Protein AF-A0A2W5T5W7-F1 (afdb_monomer_lite)

Radius of gyration: 27.28 Å; chains: 1; bounding box: 63×35×73 Å

Organism: NCBI:txid48

Foldseek 3Di:
DLLVVLVVLLVVCLVPVVSLVVSLVSLVVLCVVCVVDVVSVVCNVSSVVSNVSSVVSNVVVCVVCVVVVQQVQLVVVVVLQQVQQLVLLVQQVVCCVVVVAGDQDQVVGPDGRDQDQKFKGFALDDQTDRPHDDDDSDCQVVQDDPVVSNVAYADPRKHKMKMWHPRDPDDHIWIKMAIQAWDAAPVRDTDHHSGIDTNDDPVPD

Secondary structure (DSSP, 8-state):
-HHHHHHHHHHHHTT-HHHHHHHHHHHHHHHHHHHH-GGGGGGHHHHHHHHHHHHHHHHHHHHHHHHHHHTHHHHHHHHHHHHHHHHHHHHHHHHHHHHS---S-GGG-SS-PPSSSEEEE--SSS--B-SS--S--TTHHHHS-HHHHHH-EEETTEEEEEEEE--SSSS--EEEEEESS-EE-TTS-EE-TTS-EEEE-GGG-

Structure (mmCIF, N/CA/C/O backbone):
data_AF-A0A2W5T5W7-F1
#
_entry.id   AF-A0A2W5T5W7-F1
#
loop_
_atom_site.group_PDB
_atom_site.id
_atom_site.type_symbol
_atom_site.label_atom_id
_atom_site.label_alt_id
_atom_site.label_comp_id
_atom_site.label_asym_id
_atom_site.label_entity_id
_atom_site.label_seq_id
_atom_site.pdbx_PDB_ins_code
_atom_site.Cartn_x
_atom_site.Cartn_y
_atom_site.Cartn_z
_atom_site.occupancy
_atom_site.B_iso_or_equiv
_atom_site.auth_seq_id
_atom_site.auth_comp_id
_atom_site.auth_asym_id
_atom_site.auth_atom_id
_atom_site.pdbx_PDB_model_num
ATOM 1 N N . MET A 1 1 ? 42.051 4.311 -32.913 1.00 63.00 1 MET A N 1
ATOM 2 C CA . MET A 1 1 ? 41.840 4.212 -31.455 1.00 63.00 1 MET A CA 1
ATOM 3 C C . MET A 1 1 ? 40.367 4.401 -31.088 1.00 63.00 1 MET A C 1
ATOM 5 O O . MET A 1 1 ? 39.737 3.405 -30.778 1.00 63.00 1 MET A O 1
ATOM 9 N N . LEU A 1 2 ? 39.771 5.592 -31.242 1.00 65.88 2 LEU A N 1
ATOM 10 C CA . LEU A 1 2 ? 38.348 5.869 -30.922 1.00 65.88 2 LEU A CA 1
ATOM 11 C C . LEU A 1 2 ? 37.290 4.819 -31.354 1.00 65.88 2 LEU A C 1
ATOM 13 O O . LEU A 1 2 ? 36.492 4.431 -30.508 1.00 65.88 2 LEU A O 1
ATOM 17 N N . PRO A 1 3 ? 37.266 4.307 -32.602 1.00 61.97 3 PRO A N 1
ATOM 18 C CA . PRO A 1 3 ? 36.246 3.332 -33.015 1.00 61.97 3 PRO A CA 1
ATOM 19 C C . PRO A 1 3 ? 36.410 1.949 -32.363 1.00 61.97 3 PRO A C 1
ATOM 21 O O . PRO A 1 3 ? 35.425 1.255 -32.148 1.00 61.97 3 PRO A O 1
ATOM 24 N N . VAL A 1 4 ? 37.639 1.563 -32.005 1.00 70.62 4 VAL A N 1
ATOM 25 C CA . VAL A 1 4 ? 37.905 0.306 -31.283 1.00 70.62 4 VAL A CA 1
ATOM 26 C C . VAL A 1 4 ? 37.446 0.434 -29.831 1.00 70.62 4 VAL A C 1
ATOM 28 O O . VAL A 1 4 ? 36.810 -0.471 -29.307 1.00 70.62 4 VAL A O 1
ATOM 31 N N . VAL A 1 5 ? 37.683 1.593 -29.208 1.00 72.88 5 VAL A N 1
ATOM 32 C CA . VAL A 1 5 ? 37.178 1.900 -27.860 1.00 72.88 5 VAL A CA 1
ATOM 33 C C . VAL A 1 5 ? 35.646 1.890 -27.838 1.00 72.88 5 VAL A C 1
ATOM 35 O O . VAL A 1 5 ? 35.059 1.314 -26.931 1.00 72.88 5 VAL A O 1
ATOM 38 N N . ALA A 1 6 ? 34.990 2.452 -28.859 1.00 62.12 6 ALA A N 1
ATOM 39 C CA . ALA A 1 6 ? 33.531 2.441 -28.964 1.00 62.12 6 ALA A CA 1
ATOM 40 C C . ALA A 1 6 ? 32.952 1.017 -29.093 1.00 62.12 6 ALA A C 1
ATOM 42 O O . ALA A 1 6 ? 31.933 0.723 -28.474 1.00 62.12 6 ALA A O 1
ATOM 43 N N . LEU A 1 7 ? 33.626 0.125 -29.830 1.00 64.12 7 LEU A N 1
ATOM 44 C CA . LEU A 1 7 ? 33.248 -1.287 -29.954 1.00 64.12 7 LEU A CA 1
ATOM 45 C C . LEU A 1 7 ? 33.417 -2.052 -28.629 1.00 64.12 7 LEU A C 1
ATOM 47 O O . LEU A 1 7 ? 32.526 -2.786 -28.217 1.00 64.12 7 LEU A O 1
ATOM 51 N N . VAL A 1 8 ? 34.541 -1.866 -27.930 1.00 71.56 8 VAL A N 1
ATOM 52 C CA . VAL A 1 8 ? 34.768 -2.508 -26.623 1.00 71.56 8 VAL A CA 1
ATOM 53 C C . VAL A 1 8 ? 33.735 -2.019 -25.602 1.00 71.56 8 VAL A C 1
ATOM 55 O O . VAL A 1 8 ? 33.163 -2.823 -24.869 1.00 71.56 8 VAL A O 1
ATOM 58 N N . LEU A 1 9 ? 33.420 -0.720 -25.605 1.00 66.31 9 LEU A N 1
ATOM 59 C CA . LEU A 1 9 ? 32.389 -0.145 -24.741 1.00 66.31 9 LEU A CA 1
ATOM 60 C C . LEU A 1 9 ? 30.975 -0.630 -25.086 1.00 66.31 9 LEU A C 1
ATOM 62 O O . LEU A 1 9 ? 30.165 -0.745 -24.172 1.00 66.31 9 LEU A O 1
ATOM 66 N N . SER A 1 10 ? 30.659 -0.947 -26.348 1.00 60.25 10 SER A N 1
ATOM 67 C CA . SER A 1 10 ? 29.344 -1.508 -26.697 1.00 60.25 10 SER A CA 1
ATOM 68 C C . SER A 1 10 ? 29.191 -2.953 -26.217 1.00 60.25 10 SER A C 1
ATOM 70 O O . SER A 1 10 ? 28.117 -3.324 -25.754 1.00 60.25 10 SER A O 1
ATOM 72 N N . VAL A 1 11 ? 30.266 -3.751 -26.254 1.00 68.06 11 VAL A N 1
ATOM 73 C CA . VAL A 1 11 ? 30.274 -5.119 -25.702 1.00 68.06 11 VAL A CA 1
ATOM 74 C C . VAL A 1 11 ? 30.143 -5.101 -24.178 1.00 68.06 11 VAL A C 1
ATOM 76 O O . VAL A 1 11 ? 29.337 -5.838 -23.622 1.00 68.06 11 VAL A O 1
ATOM 79 N N . VAL A 1 12 ? 30.871 -4.215 -23.494 1.00 71.81 12 VAL A N 1
ATOM 80 C CA . VAL A 1 12 ? 30.750 -4.040 -22.034 1.00 71.81 12 VAL A CA 1
ATOM 81 C C . VAL A 1 12 ? 29.388 -3.435 -21.654 1.00 71.81 12 VAL A C 1
ATOM 83 O O . VAL A 1 12 ? 28.811 -3.779 -20.623 1.00 71.81 12 VAL A O 1
ATOM 86 N N . GLY A 1 13 ? 28.834 -2.571 -22.507 1.00 60.44 13 GLY A N 1
ATOM 87 C CA . GLY A 1 13 ? 27.541 -1.916 -22.314 1.00 60.44 13 GLY A CA 1
ATOM 88 C C . GLY A 1 13 ? 26.331 -2.849 -22.339 1.00 60.44 13 GLY A C 1
ATOM 89 O O . GLY A 1 13 ? 25.301 -2.491 -21.766 1.00 60.44 13 GLY A O 1
ATOM 90 N N . LEU A 1 14 ? 26.456 -4.057 -22.901 1.00 63.16 14 LEU A N 1
ATOM 91 C CA . LEU A 1 14 ? 25.442 -5.113 -22.769 1.00 63.16 14 LEU A CA 1
ATOM 92 C C . LEU A 1 14 ? 25.228 -5.539 -21.308 1.00 63.16 14 LEU A C 1
ATOM 94 O O . LEU A 1 14 ? 24.115 -5.906 -20.942 1.00 63.16 14 LEU A O 1
ATOM 98 N N . CYS A 1 15 ? 26.258 -5.437 -20.463 1.00 69.56 15 CYS A N 1
ATOM 99 C CA . CYS A 1 15 ? 26.170 -5.730 -19.029 1.00 69.56 15 CYS A CA 1
ATOM 100 C C . CYS A 1 15 ? 25.880 -4.480 -18.179 1.00 69.56 15 CYS A C 1
ATOM 102 O O . CYS A 1 15 ? 25.445 -4.594 -17.036 1.00 69.56 15 CYS A O 1
ATOM 104 N N . ALA A 1 16 ? 26.122 -3.285 -18.724 1.00 74.31 16 ALA A N 1
ATOM 105 C CA . ALA A 1 16 ? 25.954 -2.006 -18.044 1.00 74.31 16 ALA A CA 1
ATOM 106 C C . ALA A 1 16 ? 25.188 -1.021 -18.953 1.00 74.31 16 ALA A C 1
ATOM 108 O O . ALA A 1 16 ? 25.804 -0.257 -19.704 1.00 74.31 16 ALA A O 1
ATOM 109 N N . PRO A 1 17 ? 23.845 -0.983 -18.859 1.00 68.88 17 PRO A N 1
ATOM 110 C CA . PRO A 1 17 ? 22.970 -0.165 -19.703 1.00 68.88 17 PRO A CA 1
ATOM 111 C C . PRO A 1 17 ? 23.385 1.309 -19.880 1.00 68.88 17 PRO A C 1
ATOM 113 O O . PRO A 1 17 ? 23.332 1.795 -21.014 1.00 68.88 17 PRO A O 1
ATOM 116 N N . PRO A 1 18 ? 23.855 2.042 -18.843 1.00 74.31 18 PRO A N 1
ATOM 117 C CA . PRO A 1 18 ? 24.274 3.434 -19.031 1.00 74.31 18 PRO A CA 1
ATOM 118 C C . PRO A 1 18 ? 25.485 3.590 -19.970 1.00 74.31 18 PRO A C 1
ATOM 120 O O . PRO A 1 18 ? 25.615 4.616 -20.635 1.00 74.31 18 PRO A O 1
ATOM 123 N N . ILE A 1 19 ? 26.339 2.569 -20.102 1.00 76.69 19 ILE A N 1
ATOM 124 C CA . ILE A 1 19 ? 27.498 2.583 -21.012 1.00 76.69 19 ILE A CA 1
ATOM 125 C C . ILE A 1 19 ? 27.048 2.438 -22.477 1.00 76.69 19 ILE A C 1
ATOM 127 O O . ILE A 1 19 ? 27.659 3.019 -23.380 1.00 76.69 19 ILE A O 1
ATOM 131 N N . SER A 1 20 ? 25.924 1.756 -22.726 1.00 72.88 20 SER A N 1
ATOM 132 C CA . SER A 1 20 ? 25.349 1.616 -24.070 1.00 72.88 20 SER A CA 1
ATOM 133 C C . SER A 1 20 ? 24.936 2.965 -24.673 1.00 72.88 20 SER A C 1
ATOM 135 O O . SER A 1 20 ? 25.180 3.192 -25.858 1.00 72.88 20 SER A O 1
ATOM 137 N N . LEU A 1 21 ? 24.432 3.909 -23.867 1.00 76.12 21 LEU A N 1
ATOM 138 C CA . LEU A 1 21 ? 24.110 5.273 -24.320 1.00 76.12 21 LEU A CA 1
ATOM 139 C C . LEU A 1 21 ? 25.359 6.053 -24.758 1.00 76.12 21 LEU A C 1
ATOM 141 O O . LEU A 1 21 ? 25.354 6.710 -25.800 1.00 76.12 21 LEU A O 1
ATOM 145 N N . ILE A 1 22 ? 26.450 5.933 -23.997 1.00 79.88 22 ILE A N 1
ATOM 146 C CA . ILE A 1 22 ? 27.728 6.594 -24.302 1.00 79.88 22 ILE A CA 1
ATOM 147 C C . ILE A 1 22 ? 28.330 6.012 -25.590 1.00 79.88 22 ILE A C 1
ATOM 149 O O . ILE A 1 22 ? 28.773 6.760 -26.465 1.00 79.88 22 ILE A O 1
ATOM 153 N N . SER A 1 23 ? 28.298 4.682 -25.746 1.00 76.50 23 SER A N 1
ATOM 154 C CA . SER A 1 23 ? 28.787 4.003 -26.955 1.00 76.50 23 SER A CA 1
ATOM 155 C C . SER A 1 23 ? 27.975 4.368 -28.207 1.00 76.50 23 SER A C 1
ATOM 157 O O . SER A 1 23 ? 28.564 4.605 -29.263 1.00 76.50 23 SER A O 1
ATOM 159 N N . LEU A 1 24 ? 26.647 4.510 -28.085 1.00 77.44 24 LEU A N 1
ATOM 160 C CA . LEU A 1 24 ? 25.778 4.961 -29.172 1.00 77.44 24 LEU A CA 1
ATOM 161 C C . LEU A 1 24 ? 26.115 6.400 -29.585 1.00 77.44 24 LEU A C 1
ATOM 163 O O . LEU A 1 24 ? 26.285 6.669 -30.774 1.00 77.44 24 LEU A O 1
ATOM 167 N N . GLY A 1 25 ? 26.275 7.310 -28.617 1.00 80.94 25 GLY A N 1
ATOM 168 C CA . GLY A 1 25 ? 26.663 8.700 -28.876 1.00 80.94 25 GLY A CA 1
ATOM 169 C C . GLY A 1 25 ? 28.015 8.812 -29.590 1.00 80.94 25 GLY A C 1
ATOM 170 O O . GLY A 1 25 ? 28.139 9.528 -30.587 1.00 80.94 25 GLY A O 1
ATOM 171 N N . LEU A 1 26 ? 29.013 8.040 -29.146 1.00 79.94 26 LEU A N 1
ATOM 172 C CA . LEU A 1 26 ? 30.323 7.942 -29.802 1.00 79.94 26 LEU A CA 1
ATOM 173 C C . LEU A 1 26 ? 30.224 7.351 -31.216 1.00 79.94 26 LEU A C 1
ATOM 175 O O . LEU A 1 26 ? 30.894 7.840 -32.130 1.00 79.94 26 LEU A O 1
ATOM 179 N N . GLY A 1 27 ? 29.380 6.334 -31.414 1.00 76.00 27 GLY A N 1
ATOM 180 C CA . GLY A 1 27 ? 29.110 5.720 -32.715 1.00 76.00 27 GLY A CA 1
ATOM 181 C C . GLY A 1 27 ? 28.498 6.707 -33.711 1.00 76.00 27 GLY A C 1
ATOM 182 O O . GLY A 1 27 ? 29.022 6.863 -34.817 1.00 76.00 27 GLY A O 1
ATOM 183 N N . VAL A 1 28 ? 27.462 7.445 -33.294 1.00 81.19 28 VAL A N 1
ATOM 184 C CA . VAL A 1 28 ? 26.814 8.504 -34.090 1.00 81.19 28 VAL A CA 1
ATOM 185 C C . VAL A 1 28 ? 27.809 9.611 -34.434 1.00 81.19 28 VAL A C 1
ATOM 187 O O . VAL A 1 28 ? 27.918 10.001 -35.597 1.00 81.19 28 VAL A O 1
ATOM 190 N N . TYR A 1 29 ? 28.587 10.084 -33.457 1.00 83.56 29 TYR A N 1
ATOM 191 C CA . TYR A 1 29 ? 29.607 11.109 -33.682 1.00 83.56 29 TYR A CA 1
ATOM 192 C C . TYR A 1 29 ? 30.654 10.654 -34.712 1.00 83.56 29 TYR A C 1
ATOM 194 O O . TYR A 1 29 ? 30.937 11.372 -35.676 1.00 83.56 29 TYR A O 1
ATOM 202 N N . CYS A 1 30 ? 31.186 9.435 -34.563 1.00 79.25 30 CYS A N 1
ATOM 203 C CA . CYS A 1 30 ? 32.144 8.865 -35.511 1.00 79.25 30 CYS A CA 1
ATOM 204 C C . CYS A 1 30 ? 31.534 8.698 -36.910 1.00 79.25 30 CYS A C 1
ATOM 206 O O . CYS A 1 30 ? 32.218 8.936 -37.905 1.00 79.25 30 CYS A O 1
ATOM 208 N N . PHE A 1 31 ? 30.256 8.322 -37.006 1.00 78.06 31 PHE A N 1
ATOM 209 C CA . PHE A 1 31 ? 29.545 8.189 -38.277 1.00 78.06 31 PHE A CA 1
ATOM 210 C C . PHE A 1 31 ? 29.349 9.536 -38.987 1.00 78.06 31 PHE A C 1
ATOM 212 O O . PHE A 1 31 ? 29.648 9.654 -40.178 1.00 78.06 31 PHE A O 1
ATOM 219 N N . VAL A 1 32 ? 28.904 10.570 -38.265 1.00 83.12 32 VAL A N 1
ATOM 220 C CA . VAL A 1 32 ? 28.736 11.928 -38.812 1.00 83.12 32 VAL A CA 1
ATOM 221 C C . VAL A 1 32 ? 30.075 12.489 -39.282 1.00 83.12 32 VAL A C 1
ATOM 223 O O . VAL A 1 32 ? 30.158 13.068 -40.367 1.00 83.12 32 VAL A O 1
ATOM 226 N N . ARG A 1 33 ? 31.145 12.275 -38.510 1.00 80.88 33 ARG A N 1
ATOM 227 C CA . ARG A 1 33 ? 32.489 12.725 -38.878 1.00 80.88 33 ARG A CA 1
ATOM 228 C C . ARG A 1 33 ? 33.041 11.980 -40.096 1.00 80.88 33 ARG A C 1
ATOM 230 O O . ARG A 1 33 ? 33.574 12.616 -40.999 1.00 80.88 33 ARG A O 1
ATOM 237 N N . ALA A 1 34 ? 32.819 10.667 -40.184 1.00 77.44 34 ALA A N 1
ATOM 238 C CA . ALA A 1 34 ? 33.213 9.856 -41.339 1.00 77.44 34 ALA A CA 1
ATOM 239 C C . ALA A 1 34 ? 32.485 10.227 -42.642 1.00 77.44 34 ALA A C 1
ATOM 241 O O . ALA A 1 34 ? 32.981 9.915 -43.721 1.00 77.44 34 ALA A O 1
ATOM 242 N N . ARG A 1 35 ? 31.328 10.903 -42.569 1.00 78.25 35 ARG A N 1
ATOM 243 C CA . ARG A 1 35 ? 30.665 11.487 -43.747 1.00 78.25 35 ARG A CA 1
ATOM 244 C C . ARG A 1 35 ? 31.303 12.794 -44.223 1.00 78.25 35 ARG A C 1
ATOM 246 O O . ARG A 1 35 ? 31.185 13.099 -45.403 1.00 78.25 35 ARG A O 1
ATOM 253 N N . LYS A 1 36 ? 31.923 13.566 -43.326 1.00 82.38 36 LYS A N 1
ATOM 254 C CA . LYS A 1 36 ? 32.505 14.884 -43.636 1.00 82.38 36 LYS A CA 1
ATOM 255 C C . LYS A 1 36 ? 33.983 14.808 -44.028 1.00 82.38 36 LYS A C 1
ATOM 257 O O . LYS A 1 36 ? 34.430 15.609 -44.838 1.00 82.38 36 LYS A O 1
ATOM 262 N N . GLU A 1 37 ? 34.734 13.857 -43.473 1.00 81.81 37 GLU A N 1
ATOM 263 C CA . GLU A 1 37 ? 36.186 13.743 -43.662 1.00 81.81 37 GLU A CA 1
ATOM 264 C C . GLU A 1 37 ? 36.563 12.443 -44.402 1.00 81.81 37 GLU A C 1
ATOM 266 O O . GLU A 1 37 ? 36.368 11.343 -43.882 1.00 81.81 37 GLU A O 1
ATOM 271 N N . ALA A 1 38 ? 37.181 12.551 -45.586 1.00 73.75 38 ALA A N 1
ATOM 272 C CA . ALA A 1 38 ? 37.594 11.396 -46.400 1.00 73.75 38 ALA A CA 1
ATOM 273 C C . ALA A 1 38 ? 38.607 10.470 -45.691 1.00 73.75 38 ALA A C 1
ATOM 275 O O . ALA A 1 38 ? 38.578 9.254 -45.881 1.00 73.75 38 ALA A O 1
ATOM 276 N N . ALA A 1 39 ? 39.437 11.017 -44.795 1.00 78.44 39 ALA A N 1
ATOM 277 C CA . ALA A 1 39 ? 40.393 10.257 -43.983 1.00 78.44 39 ALA A CA 1
ATOM 278 C C . ALA A 1 39 ? 39.728 9.238 -43.029 1.00 78.44 39 ALA A C 1
ATOM 280 O O . ALA A 1 39 ? 40.385 8.329 -42.519 1.00 78.44 39 ALA A O 1
ATOM 281 N N . TRP A 1 40 ? 38.420 9.368 -42.785 1.00 66.38 40 TRP A N 1
ATOM 282 C CA . TRP A 1 40 ? 37.648 8.496 -41.897 1.00 66.38 40 TRP A CA 1
ATOM 283 C C . TRP A 1 40 ? 36.768 7.479 -42.635 1.00 66.38 40 TRP A C 1
ATOM 285 O O . TRP A 1 40 ? 36.157 6.628 -41.984 1.00 66.38 40 TRP A O 1
ATOM 295 N N . ALA A 1 41 ? 36.754 7.494 -43.971 1.00 68.38 41 ALA A N 1
ATOM 296 C CA . ALA A 1 41 ? 35.997 6.561 -44.805 1.00 68.38 41 ALA A CA 1
ATOM 297 C C . ALA A 1 41 ? 36.181 5.062 -44.457 1.00 68.38 41 ALA A C 1
ATOM 299 O O . ALA A 1 41 ? 35.163 4.371 -44.351 1.00 68.38 41 ALA A O 1
ATOM 300 N N . PRO A 1 42 ? 37.397 4.529 -44.181 1.00 70.56 42 PRO A N 1
ATOM 301 C CA . PRO A 1 42 ? 37.561 3.104 -43.860 1.00 70.56 42 PRO A CA 1
ATOM 302 C C . PRO A 1 42 ? 36.978 2.712 -42.492 1.00 70.56 42 PRO A C 1
ATOM 304 O O . PRO A 1 42 ? 36.774 1.536 -42.211 1.00 70.56 42 PRO A O 1
ATOM 307 N N . ARG A 1 43 ? 36.669 3.684 -41.623 1.00 70.56 43 ARG A N 1
ATOM 308 C CA . ARG A 1 43 ? 36.112 3.445 -40.278 1.00 70.56 43 ARG A CA 1
ATOM 309 C C . ARG A 1 43 ? 34.583 3.421 -40.258 1.00 70.56 43 ARG A C 1
ATOM 311 O O . ARG A 1 43 ? 33.994 3.188 -39.205 1.00 70.56 43 ARG A O 1
ATOM 318 N N . LYS A 1 44 ? 33.946 3.639 -41.412 1.00 71.75 44 LYS A N 1
ATOM 319 C CA . LYS A 1 44 ? 32.488 3.703 -41.570 1.00 71.75 44 LYS A CA 1
ATOM 320 C C . LYS A 1 44 ? 31.793 2.376 -41.252 1.00 71.75 44 LYS A C 1
ATOM 322 O O . LYS A 1 44 ? 30.725 2.391 -40.653 1.00 71.75 44 LYS A O 1
ATOM 327 N N . GLN A 1 45 ? 32.409 1.242 -41.596 1.00 76.12 45 GLN A N 1
ATOM 328 C CA . GLN A 1 45 ? 31.857 -0.082 -41.274 1.00 76.12 45 GLN A CA 1
ATOM 329 C C . GLN A 1 45 ? 31.856 -0.348 -39.763 1.00 76.12 45 GLN A C 1
ATOM 331 O O . GLN A 1 45 ? 30.870 -0.844 -39.225 1.00 76.12 45 GLN A O 1
ATOM 336 N N . ILE A 1 46 ? 32.923 0.054 -39.063 1.00 75.31 46 ILE A N 1
ATOM 337 C CA . ILE A 1 46 ? 33.039 -0.140 -37.612 1.00 75.31 46 ILE A CA 1
ATOM 338 C C . ILE A 1 46 ? 32.006 0.721 -36.878 1.00 75.31 46 ILE A C 1
ATOM 340 O O . ILE A 1 46 ? 31.306 0.206 -36.015 1.00 75.31 46 ILE A O 1
ATOM 344 N N . SER A 1 47 ? 31.838 1.997 -37.251 1.00 72.94 47 SER A N 1
ATOM 345 C CA . SER A 1 47 ? 30.838 2.862 -36.605 1.00 72.94 47 SER A CA 1
ATOM 346 C C . SER A 1 47 ? 29.397 2.405 -36.854 1.00 72.94 47 SER A C 1
ATOM 348 O O . SER A 1 47 ? 28.575 2.489 -35.943 1.00 72.94 47 SER A O 1
ATOM 350 N N . GLN A 1 48 ? 29.094 1.867 -38.041 1.00 78.19 48 GLN A N 1
ATOM 351 C CA . GLN A 1 48 ? 27.792 1.255 -38.327 1.00 78.19 48 GLN A CA 1
ATOM 352 C C . GLN A 1 48 ? 27.535 0.024 -37.451 1.00 78.19 48 GLN A C 1
ATOM 354 O O . GLN A 1 48 ? 26.463 -0.075 -36.858 1.00 78.19 48 GLN A O 1
ATOM 359 N N . MET A 1 49 ? 28.517 -0.872 -37.304 1.00 76.62 49 MET A N 1
ATOM 360 C CA . MET A 1 49 ? 28.393 -2.031 -36.413 1.00 76.62 49 MET A CA 1
ATOM 361 C C . MET A 1 49 ? 28.191 -1.615 -34.954 1.00 76.62 49 MET A C 1
ATOM 363 O O . MET A 1 49 ? 27.316 -2.161 -34.288 1.00 76.62 49 MET A O 1
ATOM 367 N N . THR A 1 50 ? 28.927 -0.611 -34.465 1.00 76.50 50 THR A N 1
ATOM 368 C CA . THR A 1 50 ? 28.750 -0.105 -33.095 1.00 76.50 50 THR A CA 1
ATOM 369 C C . THR A 1 50 ? 27.344 0.457 -32.878 1.00 76.50 50 THR A C 1
ATOM 371 O O . THR A 1 50 ? 26.718 0.147 -31.871 1.00 76.50 50 THR A O 1
ATOM 374 N N . MET A 1 51 ? 26.801 1.223 -33.832 1.00 75.38 51 MET A N 1
ATOM 375 C CA . MET A 1 51 ? 25.432 1.744 -33.726 1.00 75.38 51 MET A CA 1
ATOM 376 C C . MET A 1 51 ? 24.380 0.631 -33.690 1.00 75.38 51 MET A C 1
ATOM 378 O O . MET A 1 51 ? 23.442 0.718 -32.900 1.00 75.38 51 MET A O 1
ATOM 382 N N . VAL A 1 52 ? 24.536 -0.415 -34.510 1.00 81.56 52 VAL A N 1
ATOM 383 C CA . VAL A 1 52 ? 23.606 -1.555 -34.529 1.00 81.56 52 VAL A CA 1
ATOM 384 C C . VAL A 1 52 ? 23.663 -2.320 -33.208 1.00 81.56 52 VAL A C 1
ATOM 386 O O . VAL A 1 52 ? 22.622 -2.552 -32.603 1.00 81.56 52 VAL A O 1
ATOM 389 N N . VAL A 1 53 ? 24.860 -2.660 -32.720 1.00 79.25 53 VAL A N 1
ATOM 390 C CA . VAL A 1 53 ? 25.024 -3.424 -31.472 1.00 79.25 53 VAL A CA 1
ATOM 391 C C . VAL A 1 53 ? 24.495 -2.640 -30.268 1.00 79.25 53 VAL A C 1
ATOM 393 O O . VAL A 1 53 ? 23.711 -3.180 -29.489 1.00 79.25 53 VAL A O 1
ATOM 396 N N . SER A 1 54 ? 24.847 -1.357 -30.137 1.00 76.62 54 SER A N 1
ATOM 397 C CA . SER A 1 54 ? 24.345 -0.513 -29.045 1.00 76.62 54 SER A CA 1
ATOM 398 C C . SER A 1 54 ? 22.836 -0.263 -29.152 1.00 76.62 54 SER A C 1
ATOM 400 O O . SER A 1 54 ? 22.148 -0.228 -28.133 1.00 76.62 54 SER A O 1
ATOM 402 N N . GLY A 1 55 ? 22.303 -0.126 -30.371 1.00 79.81 55 GLY A N 1
ATOM 403 C CA . GLY A 1 55 ? 20.867 0.018 -30.616 1.00 79.81 55 GLY A CA 1
ATOM 404 C C . GLY A 1 55 ? 20.070 -1.225 -30.214 1.00 79.81 55 GLY A C 1
ATOM 405 O O . GLY A 1 55 ? 19.068 -1.105 -29.512 1.00 79.81 55 GLY A O 1
ATOM 406 N N . VAL A 1 56 ? 20.545 -2.419 -30.586 1.00 83.81 56 VAL A N 1
ATOM 407 C CA . VAL A 1 56 ? 19.934 -3.696 -30.176 1.00 83.81 56 VAL A CA 1
ATOM 408 C C . VAL A 1 56 ? 20.012 -3.871 -28.659 1.00 83.81 56 VAL A C 1
ATOM 410 O O . VAL A 1 56 ? 19.009 -4.218 -28.040 1.00 83.81 56 VAL A O 1
ATOM 413 N N . GLY A 1 57 ? 21.157 -3.562 -28.039 1.00 79.69 57 GLY A N 1
ATOM 414 C CA . GLY A 1 57 ? 21.312 -3.622 -26.582 1.00 79.69 57 GLY A CA 1
ATOM 415 C C . GLY A 1 57 ? 20.320 -2.721 -25.836 1.00 79.69 57 GLY A C 1
ATOM 416 O O . GLY A 1 57 ? 19.681 -3.160 -24.881 1.00 79.69 57 GLY A O 1
ATOM 417 N N . LEU A 1 58 ? 20.120 -1.486 -26.311 1.00 81.12 58 LEU A N 1
ATOM 418 C CA . LEU A 1 58 ? 19.130 -0.563 -25.745 1.00 81.12 58 LEU A CA 1
ATOM 419 C C . LEU A 1 58 ?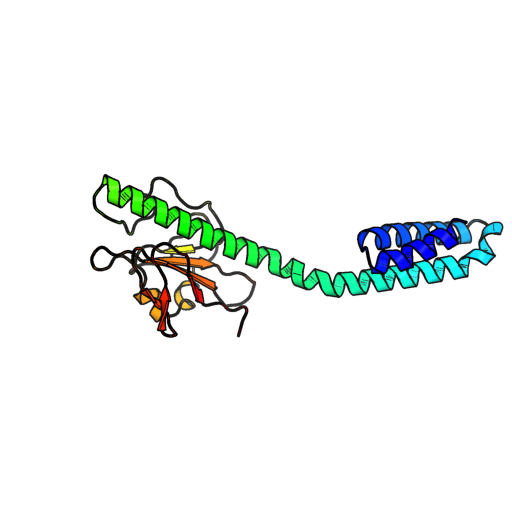 17.690 -1.037 -25.958 1.00 81.12 58 LEU A C 1
ATOM 421 O O . LEU A 1 58 ? 16.875 -0.896 -25.050 1.00 81.12 58 LEU A O 1
ATOM 425 N N . ALA A 1 59 ? 17.374 -1.617 -27.119 1.00 83.62 59 ALA A N 1
ATOM 426 C CA . ALA A 1 59 ? 16.045 -2.156 -27.394 1.00 83.62 59 ALA A CA 1
ATOM 427 C C . ALA A 1 59 ? 15.707 -3.330 -26.462 1.00 83.62 59 ALA A C 1
ATOM 429 O O . ALA A 1 59 ? 14.636 -3.345 -25.858 1.00 83.62 59 ALA A O 1
ATOM 430 N N . VAL A 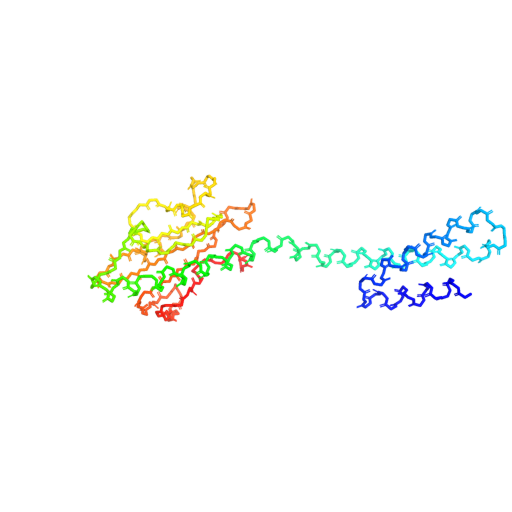1 60 ? 16.639 -4.271 -26.274 1.00 83.94 60 VAL A N 1
ATOM 431 C CA . VAL A 1 60 ? 16.474 -5.393 -25.334 1.00 83.94 60 VAL A CA 1
ATOM 432 C C . VAL A 1 60 ? 16.326 -4.883 -23.899 1.00 83.94 60 VAL A C 1
ATOM 434 O O . VAL A 1 60 ? 15.423 -5.312 -23.184 1.00 83.94 60 VAL A O 1
ATOM 437 N N . PHE A 1 61 ? 17.153 -3.921 -23.481 1.00 81.38 61 PHE A N 1
ATOM 438 C CA . PHE A 1 61 ? 17.040 -3.314 -22.155 1.00 81.38 61 PHE A CA 1
ATOM 439 C C . PHE A 1 61 ? 15.685 -2.628 -21.942 1.00 81.38 61 PHE A C 1
ATOM 441 O O . PHE A 1 61 ? 15.047 -2.829 -20.909 1.00 81.38 61 PHE A O 1
ATOM 448 N N . ALA A 1 62 ? 15.215 -1.859 -22.927 1.00 81.88 62 ALA A N 1
ATOM 449 C CA . ALA A 1 62 ? 13.912 -1.209 -22.872 1.00 81.88 62 ALA A CA 1
ATOM 450 C C . ALA A 1 62 ? 12.779 -2.238 -22.749 1.00 81.88 62 ALA A C 1
ATOM 452 O O . ALA A 1 62 ? 11.898 -2.059 -21.914 1.00 81.88 62 ALA A O 1
ATOM 453 N N . LEU A 1 63 ? 12.832 -3.345 -23.497 1.00 83.88 63 LEU A N 1
ATOM 454 C CA . LEU A 1 63 ? 11.839 -4.420 -23.401 1.00 83.88 63 LEU A CA 1
ATOM 455 C C . LEU A 1 63 ? 11.791 -5.070 -22.010 1.00 83.88 63 LEU A C 1
ATOM 457 O O . LEU A 1 63 ? 10.714 -5.446 -21.559 1.00 83.88 63 LEU A O 1
ATOM 461 N N . ILE A 1 64 ? 12.925 -5.165 -21.312 1.00 82.19 64 ILE A N 1
ATOM 462 C CA . ILE A 1 64 ? 12.993 -5.741 -19.960 1.00 82.19 64 ILE A CA 1
ATOM 463 C C . ILE A 1 64 ? 12.554 -4.729 -18.888 1.00 82.19 64 ILE A C 1
ATOM 465 O O . ILE A 1 64 ? 11.894 -5.096 -17.916 1.00 82.19 64 ILE A O 1
ATOM 469 N N . VAL A 1 65 ? 12.931 -3.456 -19.028 1.00 81.06 65 VAL A N 1
ATOM 470 C CA . VAL A 1 65 ? 12.747 -2.442 -17.975 1.00 81.06 65 VAL A CA 1
ATOM 471 C C . VAL A 1 65 ? 11.418 -1.700 -18.073 1.00 81.06 65 VAL A C 1
ATOM 473 O O . VAL A 1 65 ? 10.818 -1.412 -17.038 1.00 81.06 65 VAL A O 1
ATOM 476 N N . LEU A 1 66 ? 10.920 -1.415 -19.279 1.00 78.25 66 LEU A N 1
ATOM 477 C CA . LEU A 1 66 ? 9.632 -0.741 -19.467 1.00 78.25 66 LEU A CA 1
ATOM 478 C C . LEU A 1 66 ? 8.457 -1.415 -18.741 1.00 78.25 66 LEU A C 1
ATOM 480 O O . LEU A 1 66 ? 7.705 -0.671 -18.108 1.00 78.25 66 LEU A O 1
ATOM 484 N N . PRO A 1 67 ? 8.271 -2.754 -18.763 1.00 75.25 67 PRO A N 1
ATOM 485 C CA . PRO A 1 67 ? 7.183 -3.371 -18.003 1.00 75.25 67 PRO A CA 1
ATOM 486 C C . PRO A 1 67 ? 7.317 -3.097 -16.498 1.00 75.25 67 PRO A C 1
ATOM 488 O O . PRO A 1 67 ? 6.358 -2.658 -15.873 1.00 75.25 67 PRO A O 1
ATOM 491 N N . ARG A 1 68 ? 8.530 -3.185 -15.935 1.00 76.25 68 ARG A N 1
ATOM 492 C CA . ARG A 1 68 ? 8.766 -2.904 -14.507 1.00 76.25 68 ARG A CA 1
ATOM 493 C C . ARG A 1 68 ? 8.508 -1.451 -14.116 1.00 76.25 68 ARG A C 1
ATOM 495 O O . ARG A 1 68 ? 8.099 -1.191 -12.991 1.00 76.25 68 ARG A O 1
ATOM 502 N N . ILE A 1 69 ? 8.762 -0.498 -15.015 1.00 77.88 69 ILE A N 1
ATOM 503 C CA . ILE A 1 69 ? 8.485 0.923 -14.756 1.00 77.88 69 ILE A CA 1
ATOM 504 C C . ILE A 1 69 ? 6.975 1.179 -14.693 1.00 77.88 69 ILE A C 1
ATOM 506 O O . ILE A 1 69 ? 6.540 1.984 -13.870 1.00 77.88 69 ILE A O 1
ATOM 510 N N . LYS A 1 70 ? 6.177 0.483 -15.513 1.00 73.62 70 LYS A N 1
ATOM 511 C CA . LYS A 1 70 ? 4.710 0.604 -15.493 1.00 73.62 70 LYS A CA 1
ATOM 512 C C . LYS A 1 70 ? 4.094 0.130 -14.172 1.00 73.62 70 LYS A C 1
ATOM 514 O O . LYS A 1 70 ? 3.085 0.686 -13.765 1.00 73.62 70 LYS A O 1
ATOM 519 N N . GLU A 1 71 ? 4.738 -0.805 -13.475 1.00 71.25 71 GLU A N 1
ATOM 520 C CA . GLU A 1 71 ? 4.300 -1.308 -12.161 1.00 71.25 71 GLU A CA 1
ATOM 521 C C . GLU A 1 71 ? 4.676 -0.388 -10.979 1.00 71.25 71 GLU A C 1
ATOM 523 O O . GLU A 1 71 ? 4.171 -0.551 -9.868 1.00 71.25 71 GLU A O 1
ATOM 528 N N . LEU A 1 72 ? 5.582 0.582 -11.164 1.00 75.56 72 LEU A N 1
ATOM 529 C CA . LEU A 1 72 ? 6.023 1.476 -10.084 1.00 75.56 72 LEU A CA 1
ATOM 530 C C . LEU A 1 72 ? 4.905 2.303 -9.423 1.00 75.56 72 LEU A C 1
ATOM 532 O O . LEU A 1 72 ? 4.931 2.399 -8.193 1.00 75.56 72 LEU A O 1
ATOM 536 N N . PRO A 1 73 ? 3.965 2.939 -10.154 1.00 75.81 73 PRO A N 1
ATOM 537 C CA . PRO A 1 73 ? 2.869 3.669 -9.519 1.00 75.81 73 PRO A CA 1
ATOM 538 C C . PRO A 1 73 ? 2.000 2.763 -8.637 1.00 75.81 73 PRO A C 1
ATOM 540 O O . PRO A 1 73 ? 1.733 3.143 -7.496 1.00 75.81 73 PRO A O 1
ATOM 543 N N . ALA A 1 74 ? 1.665 1.556 -9.106 1.00 74.12 74 ALA A N 1
ATOM 544 C CA . ALA A 1 74 ? 0.906 0.568 -8.341 1.00 74.12 74 ALA A CA 1
ATOM 545 C C . ALA A 1 74 ? 1.633 0.202 -7.036 1.00 74.12 74 ALA A C 1
ATOM 547 O O . ALA A 1 74 ? 1.120 0.399 -5.935 1.00 74.12 74 ALA A O 1
ATOM 548 N N . ARG A 1 75 ? 2.911 -0.192 -7.118 1.00 78.00 75 ARG A N 1
ATOM 549 C CA . ARG A 1 75 ? 3.702 -0.535 -5.920 1.00 78.00 75 ARG A CA 1
ATOM 550 C C . ARG A 1 75 ? 3.784 0.613 -4.913 1.00 78.00 75 ARG A C 1
ATOM 552 O O . ARG A 1 75 ? 3.732 0.380 -3.709 1.00 78.00 75 ARG A O 1
ATOM 559 N N . ARG A 1 76 ? 3.910 1.861 -5.379 1.00 81.38 76 ARG A N 1
ATOM 560 C CA . ARG A 1 76 ? 3.936 3.037 -4.491 1.00 81.38 76 ARG A CA 1
ATOM 561 C C . ARG A 1 76 ? 2.620 3.217 -3.746 1.00 81.38 76 ARG A C 1
ATOM 563 O O . ARG A 1 76 ? 2.636 3.510 -2.556 1.00 81.38 76 ARG A O 1
ATOM 570 N N . GLN A 1 77 ? 1.498 3.042 -4.430 1.00 79.56 77 GLN A N 1
ATOM 571 C CA . GLN A 1 77 ? 0.183 3.161 -3.815 1.00 79.56 77 GLN A CA 1
ATOM 572 C C . GLN A 1 77 ? -0.099 2.012 -2.829 1.00 79.56 77 GLN A C 1
ATOM 574 O O . GLN A 1 77 ? -0.627 2.282 -1.751 1.00 79.56 77 GLN A O 1
ATOM 579 N N . GLN A 1 78 ? 0.328 0.775 -3.120 1.00 82.19 78 GLN A N 1
ATOM 580 C CA . GLN A 1 78 ? 0.264 -0.343 -2.163 1.00 82.19 78 GLN A CA 1
ATOM 581 C C . GLN A 1 78 ? 1.067 -0.044 -0.889 1.00 82.19 78 GLN A C 1
ATOM 583 O O . GLN A 1 78 ? 0.579 -0.245 0.223 1.00 82.19 78 GLN A O 1
ATOM 588 N N . VAL A 1 79 ? 2.291 0.479 -1.032 1.00 86.56 79 VAL A N 1
ATOM 589 C CA . VAL A 1 79 ? 3.121 0.885 0.115 1.00 86.56 79 VAL A CA 1
ATOM 590 C C . VAL A 1 79 ? 2.423 1.973 0.931 1.00 86.56 79 VAL A C 1
ATOM 592 O O . VAL A 1 79 ? 2.280 1.817 2.142 1.00 86.56 79 VAL A O 1
ATOM 595 N N . ALA A 1 80 ? 1.903 3.013 0.275 1.00 85.25 80 ALA A N 1
ATOM 596 C CA . ALA A 1 80 ? 1.183 4.094 0.947 1.00 85.25 80 ALA A CA 1
ATOM 597 C C . ALA A 1 80 ? -0.056 3.592 1.715 1.00 85.25 80 ALA A C 1
ATOM 599 O O . ALA A 1 80 ? -0.294 4.012 2.844 1.00 85.25 80 ALA A O 1
ATOM 600 N N . CYS A 1 81 ? -0.803 2.642 1.149 1.00 86.56 81 CYS A N 1
ATOM 601 C CA . CYS A 1 81 ? -1.961 2.016 1.788 1.00 86.56 81 CYS A CA 1
ATOM 602 C C . CYS A 1 81 ? -1.571 1.260 3.075 1.00 86.56 81 CYS A C 1
ATOM 604 O O . CYS A 1 81 ? -2.188 1.437 4.130 1.00 86.56 81 CYS A O 1
ATOM 606 N N . ARG A 1 82 ? -0.485 0.475 3.031 1.00 89.31 82 ARG A N 1
ATOM 607 C CA . ARG A 1 82 ? 0.043 -0.258 4.198 1.00 89.31 82 ARG A CA 1
ATOM 608 C C . ARG A 1 82 ? 0.562 0.672 5.292 1.00 89.31 82 ARG A C 1
ATOM 610 O O . ARG A 1 82 ? 0.313 0.435 6.478 1.00 89.31 82 ARG A O 1
ATOM 617 N N . GLU A 1 83 ? 1.286 1.718 4.906 1.00 91.69 83 GLU A N 1
ATOM 618 C CA . GLU A 1 83 ? 1.812 2.722 5.833 1.00 91.69 83 GLU A CA 1
ATOM 619 C C . GLU A 1 83 ? 0.675 3.518 6.486 1.00 91.69 83 GLU A C 1
ATOM 621 O O . GLU A 1 83 ? 0.659 3.679 7.708 1.00 91.69 83 GLU A O 1
ATOM 626 N N . GLY A 1 84 ? -0.330 3.921 5.704 1.00 90.75 84 GLY A N 1
ATOM 627 C CA . GLY A 1 84 ? -1.525 4.599 6.199 1.00 90.75 84 GLY A CA 1
ATOM 628 C C . GLY A 1 84 ? -2.325 3.754 7.190 1.00 90.75 84 GLY A C 1
ATOM 629 O O . GLY A 1 84 ? -2.704 4.249 8.252 1.00 90.75 84 GLY A O 1
ATOM 630 N N . LEU A 1 85 ? -2.521 2.461 6.912 1.00 91.50 85 LEU A N 1
ATOM 631 C CA . LEU A 1 85 ? -3.174 1.536 7.847 1.00 91.50 85 LEU A CA 1
ATOM 632 C C . LEU A 1 85 ? -2.396 1.375 9.156 1.00 91.50 85 LEU A C 1
ATOM 634 O O . LEU A 1 85 ? -2.988 1.394 10.235 1.00 91.50 85 LEU A O 1
ATOM 638 N N . SER A 1 86 ? -1.071 1.261 9.071 1.00 93.81 86 SER A N 1
ATOM 639 C CA . SER A 1 86 ? -0.200 1.159 10.248 1.00 93.81 86 SER A CA 1
ATOM 640 C C . SER A 1 86 ? -0.256 2.433 11.100 1.00 93.81 86 SER A C 1
ATOM 642 O O . SER A 1 86 ? -0.318 2.365 12.331 1.00 93.81 86 SER A O 1
ATOM 644 N N . LEU A 1 87 ? -0.304 3.602 10.454 1.00 93.56 87 LEU A N 1
ATOM 645 C CA . LEU A 1 87 ? -0.488 4.889 11.121 1.00 93.56 87 LEU A CA 1
ATOM 646 C C . LEU A 1 87 ? -1.845 4.960 11.833 1.00 93.56 87 LEU A C 1
ATOM 648 O O . LEU A 1 87 ? -1.894 5.310 13.013 1.00 93.56 87 LEU A O 1
ATOM 652 N N . LEU A 1 88 ? -2.936 4.608 11.144 1.00 91.88 88 LEU A N 1
ATOM 653 C CA . LEU A 1 88 ? -4.282 4.592 11.723 1.00 91.88 88 LEU A CA 1
ATOM 654 C C . LEU A 1 88 ? -4.362 3.637 12.916 1.00 91.88 88 LEU A C 1
ATOM 656 O O . LEU A 1 88 ? -4.900 4.004 13.957 1.00 91.88 88 LEU A O 1
ATOM 660 N N . TYR A 1 89 ? -3.761 2.452 12.811 1.00 94.44 89 TYR A N 1
ATOM 661 C CA . TYR A 1 89 ? -3.664 1.502 13.914 1.00 94.44 89 TYR A CA 1
ATOM 662 C C . TYR A 1 89 ? -2.956 2.091 15.136 1.00 94.44 89 TYR A C 1
ATOM 664 O O . TYR A 1 89 ? -3.485 2.019 16.247 1.00 94.44 89 TYR A O 1
ATOM 672 N N . ALA A 1 90 ? -1.804 2.736 14.945 1.00 95.25 90 ALA A N 1
ATOM 673 C CA . ALA A 1 90 ? -1.093 3.392 16.037 1.00 95.25 90 ALA A CA 1
ATOM 674 C C . ALA A 1 90 ? -1.945 4.494 16.697 1.00 95.25 90 ALA A C 1
ATOM 676 O O . ALA A 1 90 ? -1.975 4.602 17.923 1.00 95.25 90 ALA A O 1
ATOM 677 N N . GLN A 1 91 ? -2.685 5.279 15.904 1.00 94.62 91 GLN A N 1
ATOM 678 C CA . GLN A 1 91 ? -3.591 6.307 16.427 1.00 94.62 91 GLN A CA 1
ATOM 679 C C . GLN A 1 91 ? -4.777 5.715 17.196 1.00 94.62 91 GLN A C 1
ATOM 681 O O . GLN A 1 91 ? -5.149 6.242 18.240 1.00 94.62 91 GLN A O 1
ATOM 686 N N . GLN A 1 92 ? -5.341 4.603 16.730 1.00 93.94 92 GLN A N 1
ATOM 687 C CA . GLN A 1 92 ? -6.420 3.898 17.425 1.00 93.94 92 GLN A CA 1
ATOM 688 C C . GLN A 1 92 ? -5.958 3.332 18.770 1.00 93.94 92 GLN A C 1
ATOM 690 O O . GLN A 1 92 ? -6.694 3.410 19.753 1.00 93.94 92 GLN A O 1
ATOM 695 N N . GLN A 1 93 ? -4.736 2.798 18.844 1.00 95.12 93 GLN A N 1
ATOM 696 C CA . GLN A 1 93 ? -4.175 2.326 20.112 1.00 95.12 93 GLN A CA 1
ATOM 697 C C . GLN A 1 93 ? -3.952 3.474 21.102 1.00 95.12 93 GLN A C 1
ATOM 699 O O . GLN A 1 93 ? -4.290 3.340 22.278 1.00 95.12 93 GLN A O 1
ATOM 704 N N . GLU A 1 94 ? -3.462 4.623 20.635 1.00 95.06 94 GLU A N 1
ATOM 705 C CA . GLU A 1 94 ? -3.302 5.804 21.490 1.00 95.06 94 GLU A CA 1
ATOM 706 C C . GLU A 1 94 ? -4.650 6.369 21.959 1.00 95.06 94 GLU A C 1
ATOM 708 O O . GLU A 1 94 ? -4.813 6.714 23.134 1.00 95.06 94 GLU A O 1
ATOM 713 N N . LEU A 1 95 ? -5.649 6.405 21.072 1.00 93.56 95 LEU A N 1
ATOM 714 C CA . LEU A 1 95 ? -7.005 6.819 21.422 1.00 93.56 95 LEU A CA 1
ATOM 715 C C . LEU A 1 95 ? -7.613 5.881 22.468 1.00 93.56 95 LEU A C 1
ATOM 717 O O . LEU A 1 95 ? -8.180 6.353 23.451 1.00 93.56 95 LEU A O 1
ATOM 721 N N . LYS A 1 96 ? -7.441 4.564 22.316 1.00 94.25 96 LYS A N 1
ATOM 722 C CA . LYS A 1 96 ? -7.894 3.590 23.314 1.00 94.25 96 LYS A CA 1
ATOM 723 C C . LYS A 1 96 ? -7.177 3.758 24.647 1.00 94.25 96 LYS A C 1
ATOM 725 O O . LYS A 1 96 ? -7.820 3.644 25.685 1.00 94.25 96 LYS A O 1
ATOM 730 N N . ARG A 1 97 ? -5.877 4.061 24.639 1.00 95.06 97 ARG A N 1
ATOM 731 C CA . ARG A 1 97 ? -5.112 4.329 25.865 1.00 95.06 97 ARG A CA 1
ATOM 732 C C . ARG A 1 97 ? -5.625 5.566 26.605 1.00 95.06 97 ARG A C 1
ATOM 734 O O . ARG A 1 97 ? -5.666 5.558 27.829 1.00 95.06 97 ARG A O 1
ATOM 741 N N . THR A 1 98 ? -6.023 6.601 25.869 1.00 95.88 98 THR A N 1
ATOM 742 C CA . THR A 1 98 ? -6.422 7.898 26.438 1.00 95.88 98 THR A CA 1
ATOM 743 C C . THR A 1 98 ? -7.902 7.941 26.823 1.00 95.88 98 THR A C 1
ATOM 745 O O . THR A 1 98 ? -8.249 8.399 27.907 1.00 95.88 98 THR A O 1
ATOM 748 N N . ASN A 1 99 ? -8.777 7.427 25.955 1.00 94.88 99 ASN A N 1
ATOM 749 C CA . ASN A 1 99 ? -10.235 7.552 26.065 1.00 94.88 99 ASN A CA 1
ATOM 750 C C . ASN A 1 99 ? -10.940 6.220 26.368 1.00 94.88 99 ASN A C 1
ATOM 752 O O . ASN A 1 99 ? -12.164 6.184 26.466 1.00 94.88 99 ASN A O 1
ATOM 756 N N . GLY A 1 100 ? -10.205 5.107 26.451 1.00 94.19 100 GLY A N 1
ATOM 757 C CA . GLY A 1 100 ? -10.764 3.777 26.717 1.00 94.19 100 GLY A CA 1
ATOM 758 C C . GLY A 1 100 ? -11.556 3.159 25.559 1.00 94.19 100 GLY A C 1
ATOM 759 O O . GLY A 1 100 ? -12.119 2.079 25.728 1.00 94.19 100 GLY A O 1
ATOM 760 N N . ARG A 1 101 ? -11.612 3.805 24.383 1.00 92.50 101 ARG A N 1
ATOM 761 C CA . ARG A 1 101 ? -12.405 3.352 23.226 1.00 92.50 101 ARG A CA 1
ATOM 762 C C . ARG A 1 101 ? -11.675 3.507 21.894 1.00 92.50 101 ARG A C 1
ATOM 764 O O . ARG A 1 101 ? -10.846 4.398 21.735 1.00 92.50 101 ARG A O 1
ATOM 771 N N . TYR A 1 102 ? -12.052 2.671 20.930 1.00 91.94 102 TYR A N 1
ATOM 772 C CA . TYR A 1 102 ? -11.757 2.884 19.512 1.00 91.94 102 TYR A CA 1
ATOM 773 C C . TYR A 1 102 ? -12.811 3.799 18.871 1.00 91.94 102 TYR A C 1
ATOM 775 O O . TYR A 1 102 ? -13.865 4.066 19.457 1.00 91.94 102 TYR A O 1
ATOM 783 N N . THR A 1 103 ? -12.529 4.279 17.662 1.00 89.62 103 THR A N 1
ATOM 784 C CA . THR A 1 103 ? -13.461 5.104 16.882 1.00 89.62 103 THR A CA 1
ATOM 785 C C . THR A 1 103 ? -13.584 4.615 15.446 1.00 89.62 103 THR A C 1
ATOM 787 O O . THR A 1 103 ? -12.607 4.151 14.861 1.00 89.62 103 THR A O 1
ATOM 790 N N . THR A 1 104 ? -14.773 4.752 14.863 1.00 86.50 104 THR A N 1
ATOM 791 C CA . THR A 1 104 ? -15.004 4.536 13.426 1.00 86.50 104 THR A CA 1
ATOM 792 C C . THR A 1 104 ? -14.826 5.823 12.615 1.00 86.50 104 THR A C 1
ATOM 794 O O . THR A 1 104 ? -14.823 5.795 11.387 1.00 86.50 104 THR A O 1
ATOM 797 N N . GLN A 1 105 ? -14.629 6.964 13.282 1.00 84.12 105 GLN A N 1
ATOM 798 C CA . GLN A 1 105 ? -14.535 8.267 12.639 1.00 84.12 105 GLN A CA 1
ATOM 799 C C . GLN A 1 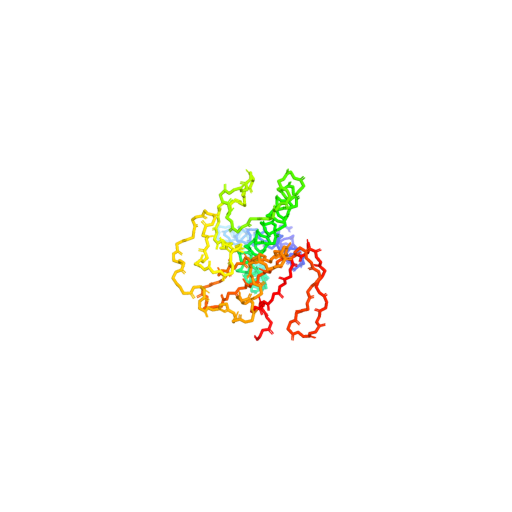105 ? -13.078 8.713 12.503 1.00 84.12 105 GLN A C 1
ATOM 801 O O . GLN A 1 105 ? -12.418 9.047 13.485 1.00 84.12 105 GLN A O 1
ATOM 806 N N . VAL A 1 106 ? -12.587 8.816 11.264 1.00 82.56 106 VAL A N 1
ATOM 807 C CA . VAL A 1 106 ? -11.220 9.304 10.978 1.00 82.56 106 VAL A CA 1
ATOM 808 C C . VAL A 1 106 ? -10.997 10.725 11.511 1.00 82.56 106 VAL A C 1
ATOM 810 O O . VAL A 1 106 ? -9.876 11.101 11.840 1.00 82.56 106 VAL A O 1
ATOM 813 N N . VAL A 1 107 ? -12.058 11.533 11.611 1.00 83.38 107 VAL A N 1
ATOM 814 C CA . VAL A 1 107 ? -11.982 12.909 12.124 1.00 83.38 107 VAL A CA 1
ATOM 815 C C . VAL A 1 107 ? -11.601 12.992 13.602 1.00 83.38 107 VAL A C 1
ATOM 817 O O . VAL A 1 107 ? -11.02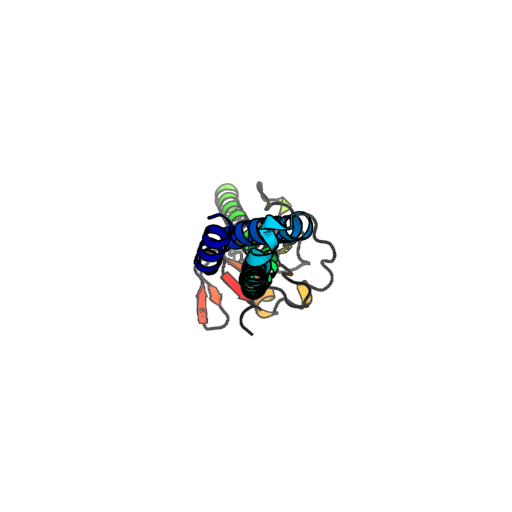5 14.001 13.992 1.00 83.38 107 VAL A O 1
ATOM 820 N N . GLU A 1 108 ? -11.863 11.945 14.390 1.00 85.81 108 GLU A N 1
ATOM 821 C CA . GLU A 1 108 ? -11.484 11.879 15.808 1.00 85.81 108 GLU A CA 1
ATOM 822 C C . GLU A 1 108 ? -9.995 11.539 16.007 1.00 85.81 108 GLU A C 1
ATOM 824 O O . GLU A 1 108 ? -9.476 11.661 17.116 1.00 85.81 108 GLU A O 1
ATOM 829 N N . LEU A 1 109 ? -9.288 11.118 14.951 1.00 87.56 109 LEU A N 1
ATOM 830 C CA . LEU A 1 109 ? -7.871 10.769 15.022 1.00 87.56 109 LEU A CA 1
ATOM 831 C C . LEU A 1 109 ? -6.989 12.012 14.862 1.00 87.56 109 LEU A C 1
ATOM 833 O O . LEU A 1 109 ? -7.165 12.811 13.939 1.00 87.56 109 LEU A O 1
ATOM 837 N N . ALA A 1 110 ? -5.999 12.144 15.749 1.00 88.56 110 ALA A N 1
ATOM 838 C CA . ALA A 1 110 ? -5.098 13.296 15.782 1.00 88.56 110 ALA A CA 1
ATOM 839 C C . ALA A 1 110 ? -4.193 13.373 14.544 1.00 88.56 110 ALA A C 1
ATOM 841 O O . ALA A 1 110 ? -3.918 14.461 14.037 1.00 88.56 110 ALA A O 1
ATOM 842 N N . LYS A 1 111 ? -3.735 12.218 14.048 1.00 88.88 111 LYS A N 1
ATOM 843 C CA . LYS A 1 111 ? -2.979 12.104 12.797 1.00 88.88 111 LYS A CA 1
ATOM 844 C C . LYS A 1 111 ? -3.770 11.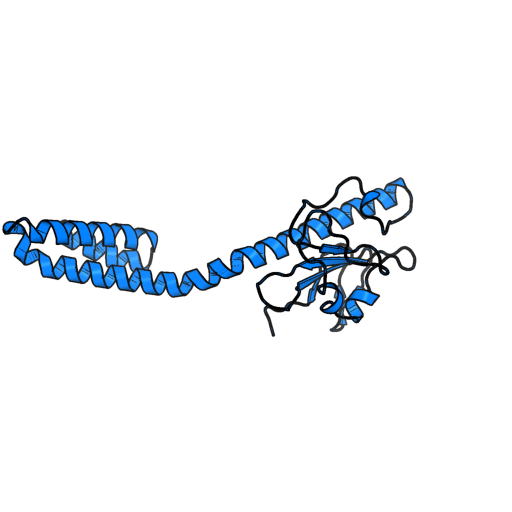305 11.775 1.00 88.88 111 LYS A C 1
ATOM 846 O O . LYS A 1 111 ? -4.400 10.304 12.110 1.00 88.88 111 LYS A O 1
ATOM 851 N N . LYS A 1 112 ? -3.694 11.744 10.523 1.00 85.69 112 LYS A N 1
ATOM 852 C CA . LYS A 1 112 ? -4.354 11.118 9.379 1.00 85.69 112 LYS A CA 1
ATOM 853 C C . LYS A 1 112 ? -3.292 10.753 8.340 1.00 85.69 112 LYS A C 1
ATOM 855 O O . LYS A 1 112 ? -2.280 11.457 8.277 1.00 85.69 112 LYS A O 1
ATOM 860 N N . PRO A 1 113 ? -3.497 9.678 7.563 1.00 83.12 113 PRO A N 1
ATOM 861 C CA . PRO A 1 113 ? -2.692 9.408 6.379 1.00 83.12 113 PRO A CA 1
ATOM 862 C C . PRO A 1 113 ? -2.645 10.628 5.455 1.00 83.12 113 PRO A C 1
ATOM 864 O O . PRO A 1 113 ? -3.583 11.431 5.431 1.00 83.12 113 PRO A O 1
ATOM 867 N N . GLU A 1 114 ? -1.545 10.775 4.720 1.00 77.44 114 GLU A N 1
ATOM 868 C CA . GLU A 1 114 ? -1.433 11.813 3.697 1.00 77.44 114 GLU A CA 1
ATOM 869 C C . GLU A 1 114 ? -2.506 11.621 2.618 1.00 77.44 114 GLU A C 1
ATOM 871 O O . GLU A 1 114 ? -2.908 10.496 2.318 1.00 77.44 114 GLU A O 1
ATOM 876 N N . ALA A 1 115 ? -2.974 12.733 2.047 1.00 69.56 115 ALA A N 1
ATOM 877 C CA . ALA A 1 115 ? -3.945 12.705 0.960 1.00 69.56 115 ALA A CA 1
ATOM 878 C C . ALA A 1 115 ? -3.358 11.981 -0.259 1.00 69.56 115 ALA A C 1
ATOM 880 O O . ALA A 1 115 ? -2.232 12.266 -0.674 1.00 69.56 115 ALA A O 1
ATOM 881 N N . GLY A 1 116 ? -4.130 11.078 -0.856 1.00 70.06 116 GLY A N 1
ATOM 882 C CA . GLY A 1 116 ? -3.668 10.242 -1.954 1.00 70.06 116 GLY A CA 1
ATOM 883 C C . GLY A 1 116 ? -4.803 9.490 -2.637 1.00 70.06 116 GLY A C 1
ATOM 884 O O . GLY A 1 116 ? -5.969 9.619 -2.288 1.00 70.06 116 GLY A O 1
ATOM 885 N N . ALA A 1 117 ? -4.450 8.653 -3.611 1.00 69.94 117 ALA A N 1
ATOM 886 C CA . ALA A 1 117 ? -5.413 7.824 -4.339 1.00 69.94 117 ALA A CA 1
ATOM 887 C C . ALA A 1 117 ? -5.963 6.638 -3.514 1.00 69.94 117 ALA A C 1
ATOM 889 O O . ALA A 1 117 ? -6.668 5.794 -4.058 1.00 69.94 117 ALA A O 1
ATOM 890 N N . GLN A 1 118 ? -5.615 6.537 -2.225 1.00 75.44 118 GLN A N 1
ATOM 891 C CA . GLN A 1 118 ? -6.069 5.457 -1.353 1.00 75.44 118 GLN A CA 1
ATOM 892 C C . GLN A 1 118 ? -7.357 5.841 -0.627 1.00 75.44 118 GLN A C 1
ATOM 894 O O . GLN A 1 118 ? -7.544 6.977 -0.187 1.00 75.44 118 GLN A O 1
ATOM 899 N N . LEU A 1 119 ? -8.224 4.856 -0.439 1.00 78.44 119 LEU A N 1
ATOM 900 C CA . LEU A 1 119 ? -9.462 4.991 0.308 1.00 78.44 119 LEU A CA 1
ATOM 901 C C . LEU A 1 119 ? -9.359 4.215 1.609 1.00 78.44 119 LEU A C 1
ATOM 903 O O . LEU A 1 119 ? -8.992 3.045 1.596 1.00 78.44 119 LEU A O 1
ATOM 907 N N . TYR A 1 120 ? -9.718 4.848 2.724 1.00 81.31 120 TYR A N 1
ATOM 908 C CA . TYR A 1 120 ? -9.667 4.221 4.041 1.00 81.31 120 TYR A CA 1
ATOM 909 C C . TYR A 1 120 ? -11.075 4.052 4.605 1.00 81.31 120 TYR A C 1
ATOM 911 O O . TYR A 1 120 ? -11.934 4.927 4.478 1.00 81.31 120 TYR A O 1
ATOM 919 N N . ARG A 1 121 ? -11.307 2.928 5.280 1.00 84.12 121 ARG A N 1
ATOM 920 C CA . ARG A 1 121 ? -12.572 2.618 5.941 1.00 84.12 121 ARG A CA 1
ATOM 921 C C . ARG A 1 121 ? -12.326 2.104 7.345 1.00 84.12 121 ARG A C 1
ATOM 923 O O . ARG A 1 121 ? -11.580 1.152 7.556 1.00 84.12 121 ARG A O 1
ATOM 930 N N . LEU A 1 122 ? -12.962 2.766 8.303 1.00 84.00 122 LEU A N 1
ATOM 931 C CA . LEU A 1 122 ? -12.921 2.413 9.721 1.00 84.00 122 LEU A CA 1
ATOM 932 C C . LEU A 1 122 ? -14.295 1.958 10.230 1.00 84.00 122 LEU A C 1
ATOM 934 O O . LEU A 1 122 ? -14.370 1.346 11.290 1.00 84.00 122 LEU A O 1
ATOM 938 N N . ASP A 1 123 ? -15.369 2.262 9.498 1.00 77.75 123 ASP A N 1
ATOM 939 C CA . ASP A 1 123 ? -16.734 1.858 9.829 1.00 77.75 123 ASP A CA 1
ATOM 940 C C . ASP A 1 123 ? -17.160 0.646 8.992 1.00 77.75 123 ASP A C 1
ATOM 942 O O . ASP A 1 123 ? -16.912 0.588 7.785 1.00 77.75 123 ASP A O 1
ATOM 946 N N . GLY A 1 124 ? -17.831 -0.312 9.628 1.00 65.69 124 GLY A N 1
ATOM 947 C CA . GLY A 1 124 ? -18.463 -1.433 8.937 1.00 65.69 124 GLY A CA 1
ATOM 948 C C . GLY A 1 124 ? -19.658 -0.976 8.101 1.00 65.69 124 GLY A C 1
ATOM 949 O O . GLY A 1 124 ? -19.933 -1.563 7.059 1.00 65.69 124 GLY A O 1
ATOM 950 N N . ASN A 1 125 ? -20.299 0.135 8.475 1.00 60.94 125 ASN A N 1
ATOM 951 C CA . ASN A 1 125 ? -21.424 0.729 7.761 1.00 60.94 125 ASN A CA 1
ATOM 952 C C . ASN A 1 125 ? -21.035 2.097 7.182 1.00 60.94 125 ASN A C 1
ATOM 954 O O . ASN A 1 125 ? -20.614 2.988 7.910 1.00 60.94 125 ASN A O 1
ATOM 958 N N . GLY A 1 126 ? -21.211 2.286 5.874 1.00 57.88 126 GLY A N 1
ATOM 959 C CA . GLY A 1 126 ? -20.986 3.573 5.206 1.00 57.88 126 GLY A CA 1
ATOM 960 C C . GLY A 1 126 ? -20.001 3.505 4.036 1.00 57.88 126 GLY A C 1
ATOM 961 O O . GLY A 1 126 ? -19.298 2.507 3.881 1.00 57.88 126 GLY A O 1
ATOM 962 N N . PRO A 1 127 ? -19.979 4.541 3.181 1.00 58.56 127 PRO A N 1
ATOM 963 C CA . PRO A 1 127 ? -19.092 4.591 2.025 1.00 58.56 127 PRO A CA 1
ATOM 964 C C . PRO A 1 127 ? -17.630 4.747 2.453 1.00 58.56 127 PRO A C 1
ATOM 966 O O . PRO A 1 127 ? -17.335 5.314 3.510 1.00 58.56 127 PRO A O 1
ATOM 969 N N . LEU A 1 128 ? -16.707 4.286 1.609 1.00 58.69 128 LEU A N 1
ATOM 970 C CA . LEU A 1 128 ? -15.273 4.547 1.760 1.00 58.69 128 LEU A CA 1
ATOM 971 C C . LEU A 1 128 ? -14.999 6.046 1.971 1.00 58.69 128 LEU A C 1
ATOM 973 O O . LEU A 1 128 ? -15.319 6.882 1.123 1.00 58.69 128 LEU A O 1
ATOM 977 N N . ALA A 1 129 ? -14.385 6.397 3.103 1.00 56.75 129 ALA A N 1
ATOM 978 C CA . ALA A 1 129 ? -14.021 7.775 3.387 1.00 56.75 129 ALA A CA 1
ATOM 979 C C . ALA A 1 129 ? -12.696 8.086 2.683 1.00 56.75 129 ALA A C 1
ATOM 981 O O . ALA A 1 129 ? -11.633 7.591 3.065 1.00 56.75 129 ALA A O 1
ATOM 982 N N . ALA A 1 130 ? -12.745 8.929 1.652 1.00 53.84 130 ALA A N 1
ATOM 983 C CA . ALA A 1 130 ? -11.537 9.469 1.047 1.00 53.84 130 ALA A CA 1
ATOM 984 C C . ALA A 1 130 ? -10.832 10.359 2.078 1.00 53.84 130 ALA A C 1
ATOM 986 O O . ALA A 1 130 ? -11.230 11.502 2.321 1.00 53.84 130 ALA A O 1
ATOM 987 N N . VAL A 1 131 ? -9.779 9.839 2.705 1.00 50.03 131 VAL A N 1
ATOM 988 C CA . VAL A 1 131 ? -8.897 10.635 3.560 1.00 50.03 131 VAL A CA 1
ATOM 989 C C . VAL A 1 131 ? -7.966 11.412 2.631 1.00 50.03 131 VAL A C 1
ATOM 991 O O . VAL A 1 131 ? -6.802 11.084 2.465 1.00 50.03 131 VAL A O 1
ATOM 994 N N . GLY A 1 132 ? -8.538 12.426 1.976 1.00 42.22 132 GLY A N 1
ATOM 995 C CA . GLY A 1 132 ? -7.856 13.312 1.040 1.00 42.22 132 GLY A CA 1
ATOM 996 C C . GLY A 1 132 ? -7.878 12.833 -0.415 1.00 42.22 132 GLY A C 1
ATOM 997 O O . GLY A 1 132 ? -7.033 12.053 -0.817 1.00 42.22 132 GLY A O 1
ATOM 998 N N . LEU A 1 133 ? -8.809 13.395 -1.199 1.00 41.09 133 LEU A N 1
ATOM 999 C CA . LEU A 1 133 ? -8.798 13.505 -2.670 1.00 41.09 133 LEU A CA 1
ATOM 1000 C C . LEU A 1 133 ? -8.461 12.225 -3.473 1.00 41.09 133 LEU A C 1
ATOM 1002 O O . LEU A 1 133 ? -7.383 12.116 -4.051 1.00 41.09 133 LEU A O 1
ATOM 1006 N N . ALA A 1 134 ? -9.458 11.357 -3.668 1.00 42.12 134 ALA A N 1
ATOM 1007 C CA . ALA A 1 134 ? -9.531 10.490 -4.847 1.00 42.12 134 ALA A CA 1
ATOM 1008 C C . ALA A 1 134 ? -10.796 10.831 -5.654 1.00 42.12 134 ALA A C 1
ATOM 1010 O O . ALA A 1 134 ? -11.912 10.834 -5.130 1.00 42.12 134 ALA A O 1
ATOM 1011 N N . ALA A 1 135 ? -10.600 11.187 -6.924 1.00 42.62 135 ALA A N 1
ATOM 1012 C CA . ALA A 1 135 ? -11.659 11.389 -7.902 1.00 42.62 135 ALA A CA 1
ATOM 1013 C C . ALA A 1 135 ? -12.320 10.035 -8.213 1.00 42.62 135 ALA A C 1
ATOM 1015 O O . ALA A 1 135 ? -11.613 9.067 -8.454 1.00 42.62 135 ALA A O 1
ATOM 1016 N N . ASN A 1 136 ? -13.655 9.975 -8.227 1.00 47.78 136 ASN A N 1
ATOM 1017 C CA . ASN A 1 136 ? -14.453 8.760 -8.459 1.00 47.78 136 ASN A CA 1
ATOM 1018 C C . ASN A 1 136 ? -14.312 7.653 -7.395 1.00 47.78 136 ASN A C 1
ATOM 1020 O O . ASN A 1 136 ? -13.767 6.584 -7.627 1.00 47.78 136 ASN A O 1
ATOM 1024 N N . VAL A 1 137 ? -14.944 7.877 -6.242 1.00 52.16 137 VAL A N 1
ATOM 1025 C CA . VAL A 1 137 ? -15.258 6.835 -5.239 1.00 52.16 137 VAL A CA 1
ATOM 1026 C C . VAL A 1 137 ? -16.416 5.921 -5.700 1.00 52.16 137 VAL A C 1
ATOM 1028 O O . VAL A 1 137 ? -16.741 4.929 -5.051 1.00 52.16 137 VAL A O 1
ATOM 1031 N N . ASN A 1 138 ? -17.070 6.263 -6.815 1.00 54.34 138 ASN A N 1
ATOM 1032 C CA . ASN A 1 138 ? -18.227 5.545 -7.340 1.00 54.34 138 ASN A CA 1
ATOM 1033 C C . ASN A 1 138 ? -17.787 4.187 -7.904 1.00 54.34 138 ASN A C 1
ATOM 1035 O O . ASN A 1 138 ? -17.163 4.134 -8.959 1.00 54.34 138 ASN A O 1
ATOM 1039 N N . GLY A 1 139 ? -18.128 3.106 -7.202 1.00 60.66 139 GLY A N 1
ATOM 1040 C CA . GLY A 1 139 ? -17.948 1.730 -7.676 1.00 60.66 139 GLY A CA 1
ATOM 1041 C C . GLY A 1 139 ? -16.808 0.952 -7.019 1.00 60.66 139 GLY A C 1
ATOM 1042 O O . GLY A 1 139 ? -16.840 -0.271 -7.063 1.00 60.66 139 GLY A O 1
ATOM 1043 N N . ILE A 1 140 ? -15.848 1.588 -6.332 1.00 66.69 140 ILE A N 1
ATOM 1044 C CA . ILE A 1 140 ? -14.765 0.844 -5.644 1.00 66.69 140 ILE A CA 1
ATOM 1045 C C . ILE A 1 140 ? -15.340 -0.055 -4.542 1.00 66.69 140 ILE A C 1
ATOM 1047 O O . ILE A 1 140 ? -14.941 -1.209 -4.415 1.00 66.69 140 ILE A O 1
ATOM 1051 N N . ASP A 1 141 ? -16.339 0.436 -3.800 1.00 68.31 141 ASP A N 1
ATOM 1052 C CA . ASP A 1 141 ? -17.029 -0.352 -2.773 1.00 68.31 141 ASP A CA 1
ATOM 1053 C C . ASP A 1 141 ? -17.663 -1.635 -3.341 1.00 68.31 141 ASP A C 1
ATOM 1055 O O . ASP A 1 141 ? -17.732 -2.627 -2.619 1.00 68.31 141 ASP A O 1
ATOM 1059 N N . GLU A 1 142 ? -18.100 -1.651 -4.608 1.00 71.81 142 GLU A N 1
ATOM 1060 C CA . GLU A 1 142 ? -18.707 -2.825 -5.263 1.00 71.81 142 GLU A CA 1
ATOM 1061 C C . GLU A 1 142 ? -17.692 -3.936 -5.554 1.00 71.81 142 GLU A C 1
ATOM 1063 O O . GLU A 1 142 ? -18.063 -5.109 -5.547 1.00 71.81 142 GLU A O 1
ATOM 1068 N N . HIS A 1 143 ? -16.422 -3.576 -5.749 1.00 75.81 143 HIS A N 1
ATOM 1069 C CA . HIS A 1 143 ? -15.344 -4.510 -6.079 1.00 75.81 143 HIS A CA 1
ATOM 1070 C C . HIS A 1 143 ? -14.703 -5.139 -4.832 1.00 75.81 143 HIS A C 1
ATOM 1072 O O . HIS A 1 143 ? -13.988 -6.133 -4.940 1.00 75.81 143 HIS A O 1
ATOM 1078 N N . ILE A 1 144 ? -14.985 -4.612 -3.634 1.00 77.31 144 ILE A N 1
ATOM 1079 C CA . ILE A 1 144 ? -14.519 -5.208 -2.377 1.00 77.31 144 ILE A CA 1
ATOM 1080 C C . ILE A 1 144 ? -15.374 -6.449 -2.061 1.00 77.31 144 ILE A C 1
ATOM 1082 O O . ILE A 1 144 ? -16.600 -6.330 -1.944 1.00 77.31 144 ILE A O 1
ATOM 1086 N N . PRO A 1 145 ? -14.765 -7.634 -1.845 1.00 78.38 145 PRO A N 1
ATOM 1087 C CA . PRO A 1 145 ? -15.501 -8.838 -1.481 1.00 78.38 145 PRO A CA 1
ATOM 1088 C C . PRO A 1 145 ? -16.346 -8.641 -0.221 1.00 78.38 145 PRO A C 1
ATOM 1090 O O . PRO A 1 145 ? -15.899 -8.042 0.762 1.00 78.38 145 PRO A O 1
ATOM 1093 N N . GLN A 1 146 ? -17.556 -9.208 -0.218 1.00 79.69 146 GLN A N 1
ATOM 1094 C CA . GLN A 1 146 ? -18.483 -9.090 0.912 1.00 79.69 146 GLN A CA 1
ATOM 1095 C C . GLN A 1 146 ? -17.855 -9.556 2.231 1.00 79.69 146 GLN A C 1
ATOM 1097 O O . GLN A 1 146 ? -18.016 -8.887 3.245 1.00 79.69 146 GLN A O 1
ATOM 1102 N N . LEU A 1 147 ? -17.074 -10.638 2.192 1.00 78.31 147 LEU A N 1
ATOM 1103 C CA . LEU A 1 147 ? -16.392 -11.191 3.361 1.00 78.31 147 LEU A CA 1
ATOM 1104 C C . LEU A 1 147 ? -15.465 -10.171 4.041 1.00 78.31 147 LEU A C 1
ATOM 1106 O O . LEU A 1 147 ? -15.442 -10.068 5.266 1.00 78.31 147 LEU A O 1
ATOM 1110 N N . VAL A 1 148 ? -14.752 -9.367 3.248 1.00 82.25 148 VAL A N 1
ATOM 1111 C CA . VAL A 1 148 ? -13.877 -8.311 3.766 1.00 82.25 148 VAL A CA 1
ATOM 1112 C C . VAL A 1 148 ? -14.708 -7.141 4.292 1.00 82.25 148 VAL A C 1
ATOM 1114 O O . VAL A 1 148 ? -14.417 -6.625 5.369 1.00 82.25 148 VAL A O 1
ATOM 1117 N N . ARG A 1 149 ? -15.784 -6.754 3.590 1.00 80.56 149 ARG A N 1
ATOM 1118 C CA . ARG A 1 149 ? -16.705 -5.698 4.056 1.00 80.56 149 ARG A CA 1
ATOM 1119 C C . ARG A 1 149 ? -17.320 -6.039 5.413 1.00 80.56 149 ARG A C 1
ATOM 1121 O O . ARG A 1 149 ? -17.363 -5.182 6.291 1.00 80.56 149 ARG A O 1
ATOM 1128 N N . ASP A 1 150 ? -17.717 -7.292 5.606 1.00 82.00 150 ASP A N 1
ATOM 1129 C CA . ASP A 1 150 ? -18.312 -7.771 6.854 1.00 82.00 150 ASP A CA 1
ATOM 1130 C C . ASP A 1 150 ? -17.300 -7.817 8.008 1.00 82.00 150 ASP A C 1
ATOM 1132 O O . ASP A 1 150 ? -17.689 -7.733 9.177 1.00 82.00 150 ASP A O 1
ATOM 1136 N N . ALA A 1 151 ? -16.005 -7.942 7.714 1.00 83.25 151 ALA A N 1
ATOM 1137 C CA . ALA A 1 151 ? -14.949 -7.958 8.721 1.00 83.25 151 ALA A CA 1
ATOM 1138 C C . ALA A 1 151 ? -14.569 -6.554 9.222 1.00 83.25 151 ALA A C 1
ATOM 1140 O O . ALA A 1 151 ? -14.031 -6.441 10.325 1.00 83.25 151 ALA A O 1
ATOM 1141 N N . VAL A 1 152 ? -14.837 -5.503 8.439 1.00 87.19 152 VAL A N 1
ATOM 1142 C CA . VAL A 1 152 ? -14.480 -4.107 8.743 1.00 87.19 152 VAL A CA 1
ATOM 1143 C C . VAL A 1 152 ? -15.437 -3.492 9.764 1.00 87.19 152 VAL A C 1
ATOM 1145 O O . VAL A 1 152 ? -16.623 -3.814 9.820 1.00 87.19 152 VAL A O 1
ATOM 1148 N N . GLY A 1 153 ? -14.916 -2.570 10.572 1.00 86.81 153 GLY A N 1
ATOM 1149 C CA . GLY A 1 153 ? -15.679 -1.844 11.578 1.00 86.81 153 GLY A CA 1
ATOM 1150 C C . GLY A 1 153 ? -15.335 -2.238 13.006 1.00 86.81 153 GLY A C 1
ATOM 1151 O O . GLY A 1 153 ? -14.424 -3.027 13.268 1.00 86.81 153 GLY A O 1
ATOM 1152 N N . LEU A 1 154 ? -16.069 -1.635 13.941 1.00 87.00 154 LEU A N 1
ATOM 1153 C CA . LEU A 1 154 ? -15.951 -1.881 15.373 1.00 87.00 154 LEU A CA 1
ATOM 1154 C C . LEU A 1 154 ? -16.999 -2.915 15.806 1.00 87.00 154 LEU A C 1
ATOM 1156 O O . LEU A 1 154 ? -18.196 -2.647 15.725 1.00 87.00 154 LEU A O 1
ATOM 1160 N N . LYS A 1 155 ? -16.553 -4.074 16.293 1.00 86.69 155 LYS A N 1
ATOM 1161 C CA . LYS A 1 155 ? -17.401 -5.145 16.840 1.00 86.69 155 LYS A CA 1
ATOM 1162 C C . LYS A 1 155 ? -16.821 -5.607 18.170 1.00 86.69 155 LYS A C 1
ATOM 1164 O O . LYS A 1 155 ? -15.626 -5.852 18.253 1.00 86.69 155 LYS A O 1
ATOM 1169 N N . ASP A 1 156 ? -17.630 -5.651 19.226 1.00 87.00 156 ASP A N 1
ATOM 1170 C CA . ASP A 1 156 ? -17.219 -6.131 20.559 1.00 87.00 156 ASP A CA 1
ATOM 1171 C C . ASP A 1 156 ? -15.918 -5.497 21.103 1.00 87.00 156 ASP A C 1
ATOM 1173 O O . ASP A 1 156 ? -15.076 -6.146 21.722 1.00 87.00 156 ASP A O 1
ATOM 1177 N N . GLY A 1 157 ? -15.717 -4.197 20.845 1.00 85.06 157 GLY A N 1
ATOM 1178 C CA . GLY A 1 157 ? -14.509 -3.472 21.263 1.00 85.06 157 GLY A CA 1
ATOM 1179 C C . GLY A 1 157 ? -13.246 -3.822 20.465 1.00 85.06 157 GLY A C 1
ATOM 1180 O O . GLY A 1 157 ? -12.145 -3.425 20.857 1.00 85.06 157 GLY A O 1
ATOM 1181 N N . GLN A 1 158 ? -13.397 -4.537 19.354 1.00 90.31 158 GLN A N 1
ATOM 1182 C CA . GLN A 1 158 ? -12.362 -4.891 18.394 1.00 90.31 158 GLN A CA 1
ATOM 1183 C C . GLN A 1 158 ? -12.592 -4.141 17.082 1.00 90.31 158 GLN A C 1
ATOM 1185 O O . GLN A 1 158 ? -13.710 -4.099 16.573 1.00 90.31 158 GLN A O 1
ATOM 1190 N N . LEU A 1 159 ? -11.543 -3.528 16.540 1.00 90.88 159 LEU A N 1
ATOM 1191 C CA . LEU A 1 159 ? -11.624 -2.728 15.323 1.00 90.88 159 LEU A CA 1
ATOM 1192 C C . LEU A 1 159 ? -10.852 -3.410 14.197 1.00 90.88 159 LEU A C 1
ATOM 1194 O O . LEU A 1 159 ? -9.687 -3.775 14.373 1.00 90.88 159 LEU A O 1
ATOM 1198 N N . THR A 1 160 ? -11.480 -3.499 13.031 1.00 92.12 160 THR A N 1
ATOM 1199 C CA . THR A 1 160 ? -10.821 -3.803 11.760 1.00 92.12 160 THR A CA 1
ATOM 1200 C C . THR A 1 160 ? -10.959 -2.606 10.836 1.00 92.12 160 THR A C 1
ATOM 1202 O O . THR A 1 160 ? -12.049 -2.062 10.664 1.00 92.12 160 THR A O 1
ATOM 1205 N N . MET A 1 161 ? -9.851 -2.204 10.230 1.00 91.62 161 MET A N 1
ATOM 1206 C CA . MET A 1 161 ? -9.784 -1.105 9.275 1.00 91.62 161 MET A CA 1
ATOM 1207 C C . MET A 1 161 ? -9.359 -1.644 7.921 1.00 91.62 161 MET A C 1
ATOM 1209 O O . MET A 1 161 ? -8.593 -2.603 7.846 1.00 91.62 161 MET A O 1
ATOM 1213 N N . LEU A 1 162 ? -9.833 -0.996 6.868 1.00 90.62 162 LEU A N 1
ATOM 1214 C CA . LEU A 1 162 ? -9.559 -1.346 5.486 1.00 90.62 162 LEU A CA 1
ATOM 1215 C C . LEU A 1 162 ? -8.945 -0.164 4.753 1.00 90.62 162 LEU A C 1
ATOM 1217 O O . LEU A 1 162 ? -9.285 0.992 5.007 1.00 90.62 162 LEU A O 1
ATOM 1221 N N . CYS A 1 163 ? -8.046 -0.476 3.835 1.00 88.19 163 CYS A N 1
ATOM 1222 C CA . CYS A 1 163 ? -7.592 0.427 2.807 1.00 88.19 163 CYS A CA 1
ATOM 1223 C C . CYS A 1 163 ? -7.746 -0.256 1.448 1.00 88.19 163 CYS A C 1
ATOM 1225 O O . CYS A 1 163 ? -7.339 -1.404 1.271 1.00 88.19 163 CYS A O 1
ATOM 1227 N N . ALA A 1 164 ? -8.364 0.455 0.514 1.00 83.69 164 ALA A N 1
ATOM 1228 C CA . ALA A 1 164 ? -8.533 0.038 -0.866 1.00 83.69 164 ALA A CA 1
ATOM 1229 C C . ALA A 1 164 ? -7.803 1.029 -1.773 1.00 83.69 164 ALA A C 1
ATOM 1231 O O . ALA A 1 164 ? -7.893 2.245 -1.577 1.00 83.69 164 ALA A O 1
ATOM 1232 N N . ALA A 1 165 ? -7.092 0.514 -2.767 1.00 75.38 165 ALA A N 1
ATOM 1233 C CA . ALA A 1 165 ? -6.482 1.326 -3.809 1.00 75.38 165 ALA A CA 1
ATOM 1234 C C . ALA A 1 165 ? -6.798 0.711 -5.176 1.00 75.38 165 ALA A C 1
ATOM 1236 O O . ALA A 1 165 ? -6.709 -0.503 -5.344 1.00 75.38 165 ALA A O 1
ATOM 1237 N N . GLN A 1 166 ? -7.172 1.559 -6.135 1.00 66.06 166 GLN A N 1
ATOM 1238 C CA . GLN A 1 166 ? -7.311 1.175 -7.538 1.00 66.06 166 GLN A CA 1
ATOM 1239 C C . GLN A 1 166 ? -5.982 1.483 -8.229 1.00 66.06 166 GLN A C 1
ATOM 1241 O O . GLN A 1 166 ? -5.590 2.647 -8.352 1.00 66.06 166 GLN A O 1
ATOM 1246 N N . LEU A 1 167 ? -5.235 0.425 -8.531 1.00 56.25 167 LEU A N 1
ATOM 1247 C CA . LEU A 1 167 ? -3.776 0.477 -8.653 1.00 56.25 167 LEU A CA 1
ATOM 1248 C C . LEU A 1 167 ? -3.269 0.514 -10.090 1.00 56.25 167 LEU A C 1
ATOM 1250 O O . LEU A 1 167 ? -2.132 0.928 -10.340 1.00 56.25 167 LEU A O 1
ATOM 1254 N N . ASP A 1 168 ? -4.137 0.192 -11.033 1.00 50.91 168 ASP A N 1
ATOM 1255 C CA . ASP A 1 168 ? -3.924 0.313 -12.460 1.00 50.91 168 ASP A CA 1
ATOM 1256 C C . ASP A 1 168 ? -5.229 0.752 -13.150 1.00 50.91 168 ASP A C 1
ATOM 1258 O O . ASP A 1 168 ? -6.232 1.086 -12.521 1.00 50.91 168 ASP A O 1
ATOM 1262 N N . ALA A 1 169 ? -5.180 0.905 -14.469 1.00 51.53 169 ALA A N 1
ATOM 1263 C CA . ALA A 1 169 ? -6.321 1.355 -15.260 1.00 51.53 169 ALA A CA 1
ATOM 1264 C C . ALA A 1 169 ? -7.358 0.242 -15.500 1.00 51.53 169 ALA A C 1
ATOM 1266 O O . ALA A 1 169 ? -8.178 0.384 -16.413 1.00 51.53 169 ALA A O 1
ATOM 1267 N N . ASP A 1 170 ? -7.294 -0.862 -14.755 1.00 54.38 170 ASP A N 1
ATOM 1268 C CA . ASP A 1 170 ? -8.283 -1.922 -14.824 1.00 54.38 170 ASP A CA 1
ATOM 1269 C C . ASP A 1 170 ? -9.295 -1.842 -13.662 1.00 54.38 170 ASP A C 1
ATOM 1271 O O . ASP A 1 170 ? -9.372 -0.856 -12.917 1.00 54.38 170 ASP A O 1
ATOM 1275 N N . ALA A 1 171 ? -10.229 -2.792 -13.652 1.00 58.06 171 ALA A N 1
ATOM 1276 C CA . ALA A 1 171 ? -11.396 -2.766 -12.779 1.00 58.06 171 ALA A CA 1
ATOM 1277 C C . ALA A 1 171 ? -11.136 -3.395 -11.401 1.00 58.06 171 ALA A C 1
ATOM 1279 O O . ALA A 1 171 ? -12.072 -3.485 -10.606 1.00 58.06 171 ALA A O 1
ATOM 1280 N N . THR A 1 172 ? -9.926 -3.867 -11.104 1.00 63.81 172 THR A N 1
ATOM 1281 C CA . THR A 1 172 ? -9.658 -4.592 -9.861 1.00 63.81 172 THR A CA 1
ATOM 1282 C C . THR A 1 172 ? -9.076 -3.673 -8.785 1.00 63.81 172 THR A C 1
ATOM 1284 O O . THR A 1 172 ? -8.562 -2.579 -9.028 1.00 63.81 172 THR A O 1
ATOM 1287 N N . VAL A 1 173 ? -9.288 -4.060 -7.529 1.00 72.81 173 VAL A N 1
ATOM 1288 C CA . VAL A 1 173 ? -8.973 -3.248 -6.351 1.00 72.81 173 VAL A CA 1
ATOM 1289 C C . VAL A 1 173 ? -8.157 -4.121 -5.413 1.00 72.81 173 VAL A C 1
ATOM 1291 O O . VAL A 1 173 ? -8.670 -5.144 -4.954 1.00 72.81 173 VAL A O 1
ATOM 1294 N N . ASP A 1 174 ? -6.931 -3.707 -5.074 1.00 81.00 174 ASP A N 1
ATOM 1295 C CA . ASP A 1 174 ? -6.204 -4.387 -4.000 1.00 81.00 174 ASP A CA 1
ATOM 1296 C C . ASP A 1 174 ? -6.719 -3.886 -2.656 1.00 81.00 174 ASP A C 1
ATOM 1298 O O . ASP A 1 174 ? -6.836 -2.677 -2.395 1.00 81.00 174 ASP A O 1
ATOM 1302 N N . VAL A 1 175 ? -7.003 -4.843 -1.780 1.00 87.06 175 VAL A N 1
ATOM 1303 C CA . VAL A 1 175 ? -7.629 -4.580 -0.491 1.00 87.06 175 VAL A CA 1
ATOM 1304 C C . VAL A 1 175 ? -6.714 -5.044 0.623 1.00 87.06 175 VAL A C 1
ATOM 1306 O O . VAL A 1 175 ? -6.404 -6.229 0.758 1.00 87.06 175 VAL A O 1
ATOM 1309 N N . TRP A 1 176 ? -6.326 -4.089 1.459 1.00 90.38 176 TRP A N 1
ATOM 1310 C CA . TRP A 1 176 ? -5.557 -4.326 2.668 1.00 90.38 176 TRP A CA 1
ATOM 1311 C C . TRP A 1 176 ? -6.434 -4.112 3.889 1.00 90.38 176 TRP A C 1
ATOM 1313 O O . TRP A 1 176 ? -7.193 -3.142 3.950 1.00 90.38 176 TRP A O 1
ATOM 1323 N N . THR A 1 177 ? -6.279 -4.945 4.910 1.00 92.12 177 THR A N 1
ATOM 1324 C CA . THR A 1 177 ? -6.911 -4.696 6.207 1.00 92.12 177 THR A CA 1
ATOM 1325 C C . THR A 1 177 ? -5.943 -4.870 7.366 1.00 92.12 177 THR A C 1
ATOM 1327 O O . THR A 1 177 ? -4.918 -5.542 7.274 1.00 92.12 177 THR A O 1
ATOM 1330 N N . ILE A 1 178 ? -6.261 -4.226 8.483 1.00 94.44 178 ILE A N 1
ATOM 1331 C CA . ILE A 1 178 ? -5.524 -4.326 9.740 1.00 94.44 178 ILE A CA 1
ATOM 1332 C C . ILE A 1 178 ? -6.526 -4.387 10.889 1.00 94.44 178 ILE A C 1
ATOM 1334 O O . ILE A 1 178 ? -7.486 -3.615 10.932 1.00 94.44 178 ILE A O 1
ATOM 1338 N N . SER A 1 179 ? -6.292 -5.290 11.836 1.00 93.62 179 SER A N 1
ATOM 1339 C CA . SER A 1 179 ? -7.195 -5.520 12.965 1.00 93.62 179 SER A CA 1
ATOM 1340 C C . SER A 1 179 ? -6.482 -5.338 14.298 1.00 93.62 179 SER A C 1
ATOM 1342 O O . SER A 1 179 ? -5.277 -5.556 14.419 1.00 93.62 179 SER A O 1
ATOM 1344 N N . THR A 1 180 ? -7.231 -4.967 15.334 1.00 92.81 180 THR A N 1
ATOM 1345 C CA . THR A 1 180 ? -6.728 -4.860 16.716 1.00 92.81 180 THR A CA 1
ATOM 1346 C C . THR A 1 180 ? -6.690 -6.187 17.470 1.00 92.81 180 THR A C 1
ATOM 1348 O O . THR A 1 180 ? -6.416 -6.202 18.667 1.00 92.81 180 THR A O 1
ATOM 1351 N N . PHE A 1 181 ? -6.988 -7.288 16.790 1.00 93.19 181 PHE A N 1
ATOM 1352 C CA . PHE A 1 181 ? -7.083 -8.642 17.322 1.00 93.19 181 PHE A CA 1
ATOM 1353 C C . PHE A 1 181 ? -6.578 -9.637 16.269 1.00 93.19 181 PHE A C 1
ATOM 1355 O O . PHE A 1 181 ? -6.466 -9.287 15.093 1.00 93.19 181 PHE A O 1
ATOM 1362 N N . GLU A 1 182 ? -6.244 -10.856 16.697 1.00 93.12 182 GLU A N 1
ATOM 1363 C CA . GLU A 1 182 ? -5.907 -11.941 15.770 1.00 93.12 182 GLU A CA 1
ATOM 1364 C C . GLU A 1 182 ? -7.179 -12.395 15.047 1.00 93.12 182 GLU A C 1
ATOM 1366 O O . GLU A 1 182 ? -8.167 -12.742 15.695 1.00 93.12 182 GLU A O 1
ATOM 1371 N N . ARG A 1 183 ? -7.152 -12.401 13.712 1.00 89.94 183 ARG A N 1
ATOM 1372 C CA . ARG A 1 183 ? -8.270 -12.865 12.882 1.00 89.94 183 ARG A CA 1
ATOM 1373 C C . ARG A 1 183 ? -7.852 -14.023 11.989 1.00 89.94 183 ARG A C 1
ATOM 1375 O O . ARG A 1 183 ? -6.669 -14.288 11.797 1.00 89.94 183 ARG A O 1
ATOM 1382 N N . THR A 1 184 ? -8.842 -14.703 11.427 1.00 87.62 184 THR A N 1
ATOM 1383 C CA . THR A 1 184 ? -8.624 -15.750 10.426 1.00 87.62 184 THR A CA 1
ATOM 1384 C C . THR A 1 184 ? -8.981 -15.190 9.053 1.00 87.62 184 THR A C 1
ATOM 1386 O O . THR A 1 184 ? -10.062 -14.629 8.895 1.00 87.62 184 THR A O 1
ATOM 1389 N N . GLY A 1 185 ? -8.061 -15.284 8.095 1.00 81.75 185 GLY A N 1
ATOM 1390 C CA . GLY A 1 185 ? -8.302 -14.922 6.697 1.00 81.75 185 GLY A CA 1
ATOM 1391 C C . GLY A 1 185 ? -8.958 -16.051 5.900 1.00 81.75 185 GLY A C 1
ATOM 1392 O O . GLY A 1 185 ? -9.144 -17.160 6.403 1.00 81.75 185 GLY A O 1
ATOM 1393 N N . ASP A 1 186 ? -9.234 -15.784 4.628 1.00 74.69 186 ASP A N 1
ATOM 1394 C CA . ASP A 1 186 ? -10.072 -16.612 3.743 1.00 74.69 186 ASP A CA 1
ATOM 1395 C C . ASP A 1 186 ? -9.585 -18.062 3.551 1.00 74.69 186 ASP A C 1
ATOM 1397 O O . ASP A 1 186 ? -10.381 -18.956 3.283 1.00 74.69 186 ASP A O 1
ATOM 1401 N N . ASN A 1 187 ? -8.294 -18.330 3.775 1.00 77.69 187 ASN A N 1
ATOM 1402 C CA . ASN A 1 187 ? -7.687 -19.664 3.649 1.00 77.69 187 ASN A CA 1
ATOM 1403 C C . ASN A 1 187 ? -7.398 -20.341 5.001 1.00 77.69 187 ASN A C 1
ATOM 1405 O O . ASN A 1 187 ? -6.549 -21.227 5.089 1.00 77.69 187 ASN A O 1
ATOM 1409 N N . GLY A 1 188 ? -8.023 -19.878 6.087 1.00 81.56 188 GLY A N 1
ATOM 1410 C CA . GLY A 1 188 ? -7.688 -20.334 7.440 1.00 81.56 188 GLY A CA 1
ATOM 1411 C C . GLY A 1 188 ? -6.364 -19.764 7.968 1.00 81.56 188 GLY A C 1
ATOM 1412 O O . GLY A 1 188 ? -5.883 -20.183 9.021 1.00 81.56 188 GLY A O 1
ATOM 1413 N N . ALA A 1 189 ? -5.760 -18.814 7.246 1.00 86.00 189 ALA A N 1
ATOM 1414 C CA . ALA A 1 189 ? -4.520 -18.165 7.648 1.00 86.00 189 ALA A CA 1
ATOM 1415 C C . ALA A 1 189 ? -4.743 -17.335 8.917 1.00 86.00 189 ALA A C 1
ATOM 1417 O O . ALA A 1 189 ? -5.682 -16.544 8.992 1.00 86.00 189 ALA A O 1
ATOM 1418 N N . LYS A 1 190 ? -3.862 -17.495 9.907 1.00 89.88 190 LYS A N 1
ATOM 1419 C CA . LYS A 1 190 ? -3.877 -16.669 11.114 1.00 89.88 190 LYS A CA 1
ATOM 1420 C C . LYS A 1 190 ? -3.215 -15.331 10.838 1.00 89.88 190 LYS A C 1
ATOM 1422 O O . LYS A 1 190 ? -2.043 -15.281 10.466 1.00 89.88 190 LYS A O 1
ATOM 1427 N N . ILE A 1 191 ? -3.966 -14.263 11.052 1.00 90.25 191 ILE A N 1
ATOM 1428 C CA . ILE A 1 191 ? -3.544 -12.895 10.792 1.00 90.25 191 ILE A CA 1
ATOM 1429 C C . ILE A 1 191 ? -3.363 -12.209 12.145 1.00 90.25 191 ILE A C 1
ATOM 1431 O O . ILE A 1 191 ? -4.351 -11.993 12.854 1.00 90.25 191 ILE A O 1
ATOM 1435 N N . PRO A 1 192 ? -2.120 -11.894 12.537 1.00 92.94 192 PRO A N 1
ATOM 1436 C CA . PRO A 1 192 ? -1.838 -11.275 13.824 1.00 92.94 192 PRO A CA 1
ATOM 1437 C C . PRO A 1 192 ? -2.394 -9.849 13.906 1.00 92.94 192 PRO A C 1
ATOM 1439 O O . PRO A 1 192 ? -2.472 -9.121 12.915 1.00 92.94 192 PRO A O 1
ATOM 1442 N N . ALA A 1 193 ? -2.722 -9.429 15.127 1.00 92.56 193 ALA A N 1
ATOM 1443 C CA . ALA A 1 193 ? -3.145 -8.063 15.403 1.00 92.56 193 ALA A CA 1
ATOM 1444 C C . ALA A 1 193 ? -2.056 -7.043 15.021 1.00 92.56 193 ALA A C 1
ATOM 1446 O O . ALA A 1 193 ? -0.872 -7.245 15.294 1.00 92.56 193 ALA A O 1
ATOM 1447 N N . GLY A 1 194 ? -2.469 -5.912 14.450 1.00 91.94 194 GLY A N 1
ATOM 1448 C CA . GLY A 1 194 ? -1.596 -4.771 14.171 1.00 91.94 194 GLY A CA 1
ATOM 1449 C C . GLY A 1 194 ? -0.682 -4.913 12.956 1.00 91.94 194 GLY A C 1
ATOM 1450 O O . GLY A 1 194 ? 0.140 -4.027 12.728 1.00 91.94 194 GLY A O 1
ATOM 1451 N N . LEU A 1 195 ? -0.822 -5.977 12.164 1.00 92.38 195 LEU A N 1
ATOM 1452 C CA . LEU A 1 195 ? -0.095 -6.137 10.908 1.00 92.38 195 LEU A CA 1
ATOM 1453 C C . LEU A 1 195 ? -1.049 -5.982 9.713 1.00 92.38 195 LEU A C 1
ATOM 1455 O O . LEU A 1 195 ? -2.066 -6.674 9.671 1.00 92.38 195 LEU A O 1
ATOM 1459 N N . PRO A 1 196 ? -0.745 -5.093 8.743 1.00 92.00 196 PRO A N 1
ATOM 1460 C CA . PRO A 1 196 ? -1.519 -5.004 7.512 1.00 92.00 196 PRO A CA 1
ATOM 1461 C C . PRO A 1 196 ? -1.434 -6.315 6.730 1.00 92.00 196 PRO A C 1
ATOM 1463 O O . PRO A 1 196 ? -0.335 -6.801 6.442 1.00 92.00 196 PRO A O 1
ATOM 1466 N N . TRP A 1 197 ? -2.591 -6.846 6.363 1.00 91.19 197 TRP A N 1
ATOM 1467 C CA . TRP A 1 197 ? -2.756 -8.066 5.591 1.00 91.19 197 TRP A CA 1
ATOM 1468 C C . TRP A 1 197 ? -3.392 -7.759 4.240 1.00 91.19 197 TRP A C 1
ATOM 1470 O O . TRP A 1 197 ? -4.247 -6.881 4.151 1.00 91.19 197 TRP A O 1
ATOM 1480 N N . LEU A 1 198 ? -2.958 -8.477 3.209 1.00 88.81 198 LEU A N 1
ATOM 1481 C CA . LEU A 1 198 ? -3.490 -8.378 1.856 1.00 88.81 198 LEU A CA 1
ATOM 1482 C C . LEU A 1 198 ? -4.624 -9.395 1.703 1.00 88.81 198 LEU A C 1
ATOM 1484 O O . LEU A 1 198 ? -4.366 -10.597 1.668 1.00 88.81 198 LEU A O 1
ATOM 1488 N N . ASP A 1 199 ? -5.870 -8.924 1.688 1.00 84.50 199 ASP A N 1
ATOM 1489 C CA . ASP A 1 199 ? -7.049 -9.788 1.541 1.00 84.50 199 ASP A CA 1
ATOM 1490 C C . ASP A 1 199 ? -7.394 -10.028 0.063 1.00 84.50 199 ASP A C 1
ATOM 1492 O O . ASP A 1 199 ? -7.860 -11.108 -0.290 1.00 84.50 199 ASP A O 1
ATOM 1496 N N . VAL A 1 200 ? -7.123 -9.052 -0.809 1.00 79.62 200 VAL A N 1
ATOM 1497 C CA . VAL A 1 200 ? -7.304 -9.172 -2.264 1.00 79.62 200 VAL A CA 1
ATOM 1498 C C . VAL A 1 200 ? -6.044 -8.670 -2.952 1.00 79.62 200 VAL A C 1
ATOM 1500 O O . VAL A 1 200 ? -5.703 -7.503 -2.779 1.00 79.62 200 VAL A O 1
ATOM 1503 N N . ASP A 1 201 ? -5.378 -9.560 -3.689 1.00 68.44 201 ASP A N 1
ATOM 1504 C CA . ASP A 1 201 ? -4.212 -9.284 -4.536 1.00 68.44 201 ASP A CA 1
ATOM 1505 C C . ASP A 1 201 ? -4.565 -9.662 -5.976 1.00 68.44 201 ASP A C 1
ATOM 1507 O O . ASP A 1 201 ? -4.765 -10.849 -6.258 1.00 68.44 201 ASP A O 1
ATOM 1511 N N . ASP A 1 202 ? -4.666 -8.687 -6.876 1.00 58.31 202 ASP A N 1
ATOM 1512 C CA . ASP A 1 202 ? -4.934 -8.981 -8.289 1.00 58.31 202 ASP A CA 1
ATOM 1513 C C . ASP A 1 202 ? -3.669 -9.336 -9.088 1.00 58.31 202 ASP A C 1
ATOM 1515 O O . ASP A 1 202 ? -3.740 -9.846 -10.202 1.0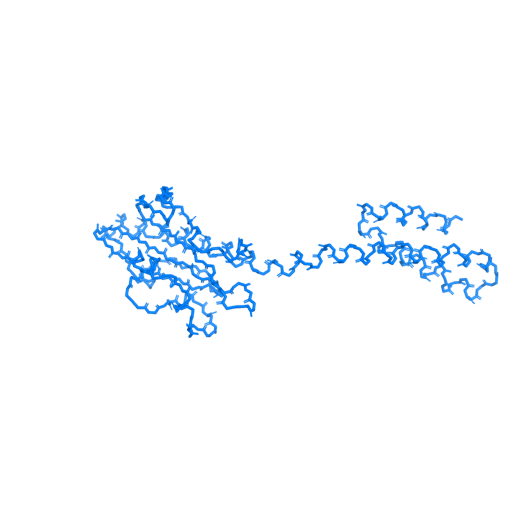0 58.31 202 ASP A O 1
ATOM 1519 N N . VAL A 1 203 ? -2.473 -9.189 -8.509 1.00 51.19 203 VAL A N 1
ATOM 1520 C CA . VAL A 1 203 ? -1.213 -9.454 -9.227 1.00 51.19 203 VAL A CA 1
ATOM 1521 C C . VAL A 1 203 ? -0.977 -10.962 -9.456 1.00 51.19 203 VAL A C 1
ATOM 1523 O O . VAL A 1 203 ? -0.039 -11.351 -10.156 1.00 51.19 203 VAL A O 1
ATOM 1526 N N . THR A 1 204 ? -1.807 -11.840 -8.877 1.00 42.28 204 THR A N 1
ATOM 1527 C CA . THR A 1 204 ? -1.600 -13.303 -8.886 1.00 42.28 204 THR A CA 1
ATOM 1528 C C . THR A 1 204 ? -2.734 -14.150 -9.478 1.00 42.28 204 THR A C 1
ATOM 1530 O O . THR A 1 204 ? -2.667 -15.377 -9.352 1.00 42.28 204 THR A O 1
ATOM 1533 N N . ARG A 1 205 ? -3.737 -13.563 -10.148 1.00 37.84 205 ARG A N 1
ATOM 1534 C CA . ARG A 1 205 ? -4.793 -14.334 -10.838 1.00 37.84 205 ARG A CA 1
ATOM 1535 C C . ARG A 1 205 ? -4.582 -14.511 -12.337 1.00 37.84 205 ARG A C 1
ATOM 1537 O O . ARG A 1 205 ? -4.082 -13.585 -13.004 1.00 37.84 205 ARG A O 1
#

pLDDT: mean 77.68, std 12.8, range [37.84, 95.88]

Sequence (205 aa):
MLPVVALVLSVVGLCAPPISLISLGLGVYCFVRARKEAAWAPRKQISQMTMVVSGVGLAVFALIVLPRIKELPARRQQVACREGLSLLYAQQQELKRTNGRYTTQVVELAKKPEAGAQLYRLDGNGPLAAVGLAANVNGIDEHIPQLVRDAVGLKDGQLTMLCAAQLDADATVDVWTISTFERTGDNGAKIPAGLPWLDVDDVTR